Protein AF-A0A960Z0D7-F1 (afdb_monomer_lite)

Radius of gyration: 27.32 Å; chains: 1; bounding box: 75×57×65 Å

Foldseek 3Di:
DPPPDDADDDDAQFDWDDPDQADIDTDGVPPCDPVNQVVVLLVCLVVVLVVCCVVVNDDPVLSVVLNDPVCNSVRDDDPPDDDDLPPPVSVVVVVCVSVPPPADPVQWADPDQQWIKGAAPAADPVRDRIDIDGPVRVVVVVVVVDDPPPDDPDADDDLCHPPRSNVVSVQCPNVVSVVLVVQLVVLCVLLVPDDDPPPPPDPPDVVVVVVVSVVQSVCCNPVVDNPQADPPPRHGHDDDDDDDDLVVQQVVCVVVVHDSDDDDDDDDDDDDDDDDPPPDDDDPDDDPRDDDDDPDDDDDDDPPDDPDDDDDD

Sequence (313 aa):
MNSHLHFHVLVTEGVFSARGEDEVEFHPAVDLTADDIAAVQRKVRHRGLRWLHRHGHLDDLARHQLDNADHAGGWSVDGSVTLPASDRQGLERLVRYCARPPLSAERLGRLNDQTLVYSLRKPTIDGRTELYLTPLELLDRLSALVTPPRVHKHRYCGVLAPNARLRQAVTATAGPAAATLQLLSEAQQEMGLGEATPDPTSAANPLRRAAARCWALLLARIYECLPLRCPRCSQPMRLIAFIIEPPVIERILTHIGQPTTPPPVLPARSPPQGEMGFGGGGGPGADPFDQDPAPDAWPGMDQTAGASRPDWE

Secondary structure (DSSP, 8-state):
------------SEEEEESSSS-EEEEE-TT--HHHHHHHHHHHHHHHHHHHHHTTSS-HHHHHHHS-SGGGGG----------TT-HHHHHHHHHHHT--SS-GGGEEESSSS-EEEE-SS--TT---EEEE-HHHHHHHHHTTSPPTT--SS---GGGSTT-TTHHHHHHHSHHHHHHHHHHHHHHHHTT-------TT--S-HHHHHHHHHHHHHHHHHH---TTB-TTT-PBPPP------HHHHHHHHHHTT--SSPPP-PPPPPPPPPP----PPP-S---TT--PPPS---PPPP------PPP--

pLDDT: mean 73.79, std 19.57, range [25.69, 95.69]

Structure (mmCIF, N/CA/C/O backbone):
data_AF-A0A960Z0D7-F1
#
_entry.id   AF-A0A960Z0D7-F1
#
loop_
_atom_site.group_PDB
_atom_site.id
_atom_site.type_symbol
_atom_site.label_atom_id
_atom_site.label_alt_id
_atom_site.label_comp_id
_atom_site.label_asym_id
_atom_site.label_entity_id
_atom_site.label_seq_id
_atom_site.pdbx_PDB_ins_code
_atom_site.Cartn_x
_atom_site.Cartn_y
_atom_site.Cartn_z
_atom_site.occupancy
_atom_site.B_iso_or_equiv
_atom_site.auth_seq_id
_atom_site.auth_comp_id
_atom_site.auth_asym_id
_atom_site.auth_atom_id
_atom_site.pdbx_PDB_model_num
ATOM 1 N N . MET A 1 1 ? 9.698 -1.779 -22.574 1.00 58.69 1 MET A N 1
ATOM 2 C CA . MET A 1 1 ? 9.509 -1.297 -21.196 1.00 58.69 1 MET A CA 1
ATOM 3 C C . MET A 1 1 ? 10.310 -2.211 -20.296 1.00 58.69 1 MET A C 1
ATOM 5 O O . MET A 1 1 ? 10.113 -3.414 -20.402 1.00 58.69 1 MET A O 1
ATOM 9 N N . ASN A 1 2 ? 11.233 -1.680 -19.493 1.00 50.56 2 ASN A N 1
ATOM 10 C CA . ASN A 1 2 ? 11.964 -2.491 -18.517 1.00 50.56 2 ASN A CA 1
ATOM 11 C C . ASN A 1 2 ? 10.985 -2.965 -17.438 1.00 50.56 2 ASN A C 1
ATOM 13 O O . ASN A 1 2 ? 10.564 -2.182 -16.591 1.00 50.56 2 ASN A O 1
ATOM 17 N N . SER A 1 3 ? 10.593 -4.235 -17.496 1.00 54.41 3 SER A N 1
ATOM 18 C CA . SER A 1 3 ? 9.736 -4.885 -16.508 1.00 54.41 3 SER A CA 1
ATOM 19 C C . SER A 1 3 ? 10.579 -5.383 -15.334 1.00 54.41 3 SER A C 1
ATOM 21 O O . SER A 1 3 ? 10.675 -6.583 -15.090 1.00 54.41 3 SER A O 1
ATOM 23 N N . HIS A 1 4 ? 11.232 -4.467 -14.618 1.00 60.44 4 HIS A N 1
ATOM 24 C CA . HIS A 1 4 ? 11.858 -4.809 -13.343 1.00 60.44 4 HIS A CA 1
ATOM 25 C C . HIS A 1 4 ? 10.786 -4.760 -12.260 1.00 60.44 4 HIS A C 1
ATOM 27 O O . HIS A 1 4 ? 10.439 -3.687 -11.759 1.00 60.44 4 HIS A O 1
ATOM 33 N N . LEU A 1 5 ? 10.231 -5.927 -11.932 1.00 61.56 5 LEU A N 1
ATOM 34 C CA . LEU A 1 5 ? 9.325 -6.058 -10.801 1.00 61.56 5 LEU A CA 1
ATOM 35 C C . LEU A 1 5 ? 10.119 -5.799 -9.517 1.00 61.56 5 LEU A C 1
ATOM 37 O O . LEU A 1 5 ? 11.018 -6.561 -9.172 1.00 61.56 5 LEU A O 1
ATOM 41 N N . HIS A 1 6 ? 9.789 -4.719 -8.824 1.00 69.69 6 HIS A N 1
ATOM 42 C CA . HIS A 1 6 ? 10.354 -4.381 -7.528 1.00 69.69 6 HIS A CA 1
ATOM 43 C C . HIS A 1 6 ? 9.217 -4.214 -6.526 1.00 69.69 6 HIS A C 1
ATOM 45 O O . HIS A 1 6 ? 8.111 -3.795 -6.872 1.00 69.69 6 HIS A O 1
ATOM 51 N N . PHE A 1 7 ? 9.491 -4.577 -5.279 1.00 73.56 7 PHE A N 1
ATOM 52 C CA . PHE A 1 7 ? 8.554 -4.413 -4.181 1.00 73.56 7 PHE A CA 1
ATOM 53 C C . PHE A 1 7 ? 9.070 -3.302 -3.287 1.00 73.56 7 PHE A C 1
ATOM 55 O O . PHE A 1 7 ? 10.156 -3.410 -2.721 1.00 73.56 7 PHE A O 1
ATOM 62 N N . HIS A 1 8 ? 8.281 -2.246 -3.143 1.00 81.12 8 HIS A N 1
ATOM 63 C CA . HIS A 1 8 ? 8.535 -1.259 -2.110 1.00 81.12 8 HIS A CA 1
ATOM 64 C C . HIS A 1 8 ? 7.990 -1.770 -0.781 1.00 81.12 8 HIS A C 1
ATOM 66 O O . HIS A 1 8 ? 6.841 -2.209 -0.694 1.00 81.12 8 HIS A O 1
ATOM 72 N N . VAL A 1 9 ? 8.819 -1.706 0.256 1.00 82.69 9 VAL A N 1
ATOM 73 C CA . VAL A 1 9 ? 8.438 -2.080 1.615 1.00 82.69 9 VAL A CA 1
ATOM 74 C C . VAL A 1 9 ? 8.671 -0.874 2.509 1.00 82.69 9 VAL A C 1
ATOM 76 O O . VAL A 1 9 ? 9.782 -0.364 2.582 1.00 82.69 9 VAL A O 1
ATOM 79 N N . LEU A 1 10 ? 7.614 -0.433 3.186 1.00 85.50 10 LEU A N 1
ATOM 80 C CA . LEU A 1 10 ? 7.710 0.544 4.264 1.00 85.50 10 LEU A CA 1
ATOM 81 C C . LEU A 1 10 ? 7.772 -0.216 5.580 1.00 85.50 10 LEU A C 1
ATOM 83 O O . LEU A 1 10 ? 6.887 -1.023 5.877 1.00 85.50 10 LEU A O 1
ATOM 87 N N . VAL A 1 11 ? 8.831 0.026 6.340 1.00 85.56 11 VAL A N 1
ATOM 88 C CA . VAL A 1 11 ? 9.093 -0.643 7.613 1.00 85.56 11 VAL A CA 1
ATOM 89 C C . VAL A 1 11 ? 9.084 0.411 8.710 1.00 85.56 11 VAL A C 1
ATOM 91 O O . VAL A 1 11 ? 9.509 1.543 8.497 1.00 85.56 11 VAL A O 1
ATOM 94 N N . THR A 1 12 ? 8.555 0.056 9.876 1.00 86.50 12 THR A N 1
ATOM 95 C CA . THR A 1 12 ? 8.674 0.888 11.074 1.00 86.50 12 THR A CA 1
ATOM 96 C C . THR A 1 12 ? 10.129 0.929 11.533 1.00 86.50 12 THR A C 1
ATOM 98 O O . THR A 1 12 ? 10.836 -0.069 11.415 1.00 86.50 12 THR A O 1
ATOM 101 N N . GLU A 1 13 ? 10.569 2.048 12.105 1.00 84.38 13 GLU A N 1
ATOM 102 C CA . GLU A 1 13 ? 11.924 2.229 12.656 1.00 84.38 13 GLU A CA 1
ATOM 103 C C . GLU A 1 13 ? 12.096 1.492 14.002 1.00 84.38 13 GLU A C 1
ATOM 105 O O . GLU A 1 13 ? 12.486 2.054 15.020 1.00 84.38 13 GLU A O 1
ATOM 110 N N . GLY A 1 14 ? 11.685 0.228 14.056 1.00 87.94 14 GLY A N 1
ATOM 111 C CA . GLY A 1 14 ? 11.587 -0.547 15.284 1.00 87.94 14 GLY A CA 1
ATOM 112 C C . GLY A 1 14 ? 10.540 -1.647 15.208 1.00 87.94 14 GLY A C 1
ATOM 113 O O . GLY A 1 14 ? 9.891 -1.868 14.178 1.00 87.94 14 GLY A O 1
ATOM 114 N N . VAL A 1 15 ? 10.368 -2.341 16.327 1.00 90.31 15 VAL A N 1
ATOM 115 C CA . VAL A 1 15 ? 9.448 -3.473 16.474 1.00 90.31 15 VAL A CA 1
ATOM 116 C C . VAL A 1 15 ? 8.531 -3.278 17.671 1.00 90.31 15 VAL A C 1
ATOM 118 O O . VAL A 1 15 ? 8.868 -2.584 18.621 1.00 90.31 15 VAL A O 1
ATOM 121 N N . PHE A 1 16 ? 7.365 -3.915 17.640 1.00 90.69 16 PHE A N 1
ATOM 122 C CA . PHE A 1 16 ? 6.424 -3.894 18.756 1.00 90.69 16 PHE A CA 1
ATOM 123 C C . PHE A 1 16 ? 6.449 -5.231 19.496 1.00 90.69 16 PHE A C 1
ATOM 125 O O . PHE A 1 16 ? 6.437 -6.289 18.859 1.00 90.69 16 PHE A O 1
ATOM 132 N N . SER A 1 17 ? 6.415 -5.188 20.826 1.00 91.06 17 SER A N 1
ATOM 133 C CA . SER A 1 17 ? 6.183 -6.350 21.687 1.00 91.06 17 SER A CA 1
ATOM 134 C C . SER A 1 17 ? 4.913 -6.169 22.516 1.00 91.06 17 SER A C 1
ATOM 136 O O . SER A 1 17 ? 4.432 -5.057 22.721 1.00 91.06 17 SER A O 1
ATOM 138 N N . ALA A 1 18 ? 4.359 -7.281 22.996 1.00 90.19 18 ALA A N 1
ATOM 139 C CA . ALA A 1 18 ? 3.271 -7.250 23.967 1.00 90.19 18 ALA A CA 1
ATOM 140 C C . ALA A 1 18 ? 3.843 -7.003 25.369 1.00 90.19 18 ALA A C 1
ATOM 142 O O . ALA A 1 18 ? 4.775 -7.702 25.767 1.00 90.19 18 ALA A O 1
ATOM 143 N N . ARG A 1 19 ? 3.262 -6.055 26.108 1.00 85.12 19 ARG A N 1
ATOM 144 C CA . ARG A 1 19 ? 3.502 -5.847 27.545 1.00 85.12 19 ARG A CA 1
ATOM 145 C C . ARG A 1 19 ? 2.367 -6.436 28.402 1.00 85.12 19 ARG A C 1
ATOM 147 O O . ARG A 1 19 ? 2.612 -6.854 29.528 1.00 85.12 19 ARG A O 1
ATOM 154 N N . GLY A 1 20 ? 1.170 -6.576 27.820 1.00 79.69 20 GLY A N 1
ATOM 155 C CA . GLY A 1 20 ? -0.026 -7.212 28.393 1.00 79.69 20 GLY A CA 1
ATOM 156 C C . GLY A 1 20 ? -0.979 -7.727 27.300 1.00 79.69 20 GLY A C 1
ATOM 157 O O . GLY A 1 20 ? -0.565 -7.850 26.146 1.00 79.69 20 GLY A O 1
ATOM 158 N N . GLU A 1 21 ? -2.242 -8.032 27.638 1.00 72.06 21 GLU A N 1
ATOM 159 C CA . GLU A 1 21 ? -3.242 -8.483 26.644 1.00 72.06 21 GLU A CA 1
ATOM 160 C C . GLU A 1 21 ? -3.533 -7.409 25.580 1.00 72.06 21 GLU A C 1
ATOM 162 O O . GLU A 1 21 ? -3.551 -7.743 24.396 1.00 72.06 21 GLU A O 1
ATOM 167 N N . ASP A 1 22 ? -3.603 -6.133 25.981 1.00 73.12 22 ASP A N 1
ATOM 168 C CA . ASP A 1 22 ? -3.884 -4.988 25.093 1.00 73.12 22 ASP A CA 1
ATOM 169 C C . ASP A 1 22 ? -2.834 -3.863 25.170 1.00 73.12 22 ASP A C 1
ATOM 171 O O . ASP A 1 22 ? -3.013 -2.782 24.609 1.00 73.12 22 ASP A O 1
ATOM 175 N N . GLU A 1 23 ? -1.712 -4.107 25.847 1.00 81.94 23 GLU A N 1
ATOM 176 C CA . GLU A 1 23 ? -0.634 -3.128 25.991 1.00 81.94 23 GLU A CA 1
ATOM 177 C C . GLU A 1 23 ? 0.537 -3.485 25.071 1.00 81.94 23 GLU A C 1
ATOM 179 O O . GLU A 1 23 ? 1.023 -4.624 25.060 1.00 81.94 23 GLU A O 1
ATOM 184 N N . VAL A 1 24 ? 0.998 -2.501 24.298 1.00 88.75 24 VAL A N 1
ATOM 185 C CA . VAL A 1 24 ? 2.100 -2.652 23.345 1.00 88.75 24 VAL A CA 1
ATOM 186 C C . VAL A 1 24 ? 3.251 -1.735 23.710 1.00 88.75 24 VAL A C 1
ATOM 188 O O . VAL A 1 24 ? 3.057 -0.574 24.057 1.00 88.75 24 VAL A O 1
ATOM 191 N N . GLU A 1 25 ? 4.460 -2.261 23.586 1.00 90.62 25 GLU A N 1
ATOM 192 C CA . GLU A 1 25 ? 5.696 -1.514 23.764 1.00 90.62 25 GLU A CA 1
ATOM 193 C C . GLU A 1 25 ? 6.421 -1.432 22.423 1.00 90.62 25 GLU A C 1
ATOM 195 O O . GLU A 1 25 ? 6.537 -2.432 21.709 1.00 90.62 25 GLU A O 1
ATOM 200 N N . PHE A 1 26 ? 6.867 -0.230 22.059 1.00 89.94 26 PHE A N 1
ATOM 201 C CA . PHE A 1 26 ? 7.655 -0.004 20.854 1.00 89.94 26 PHE A CA 1
ATOM 202 C C . PHE A 1 26 ? 9.142 0.023 21.202 1.00 89.94 26 PHE A C 1
ATOM 204 O O . PHE A 1 26 ? 9.578 0.824 22.025 1.00 89.94 26 PHE A O 1
ATOM 211 N N . HIS A 1 27 ? 9.909 -0.832 20.535 1.00 89.81 27 HIS A N 1
ATOM 212 C CA . HIS A 1 27 ? 11.358 -0.932 20.650 1.00 89.81 27 HIS A CA 1
ATOM 213 C C . HIS A 1 27 ? 11.979 -0.276 19.416 1.00 89.81 27 HIS A C 1
ATOM 215 O O . HIS A 1 27 ? 11.933 -0.886 18.338 1.00 89.81 27 HIS A O 1
ATOM 221 N N . PRO A 1 28 ? 12.508 0.956 19.528 1.00 87.06 28 PRO A N 1
ATOM 222 C CA . PRO A 1 28 ? 13.108 1.641 18.394 1.00 87.06 28 PRO A CA 1
ATOM 223 C C . PRO A 1 28 ? 14.360 0.898 17.921 1.00 87.06 28 PRO A C 1
ATOM 225 O O . PRO A 1 28 ? 15.147 0.398 18.725 1.00 87.06 28 PRO A O 1
ATOM 228 N N . ALA A 1 29 ? 14.549 0.837 16.606 1.00 83.75 29 ALA A N 1
ATOM 229 C CA . ALA A 1 29 ? 15.769 0.324 15.999 1.00 83.75 29 ALA A CA 1
ATOM 230 C C . ALA A 1 29 ? 16.832 1.431 15.992 1.00 83.75 29 ALA A C 1
ATOM 232 O O . ALA A 1 29 ? 17.111 2.038 14.962 1.00 83.75 29 ALA A O 1
ATOM 233 N N . VAL A 1 30 ? 17.380 1.721 17.171 1.00 78.94 30 VAL A N 1
ATOM 234 C CA . VAL A 1 30 ? 18.488 2.667 17.337 1.00 78.94 30 VAL A CA 1
ATOM 235 C C . VAL A 1 30 ? 19.801 2.065 16.834 1.00 78.94 30 VAL A C 1
ATOM 237 O O . VAL A 1 30 ? 20.016 0.858 16.933 1.00 78.94 30 VAL A O 1
ATOM 240 N N . ASP A 1 31 ? 20.663 2.927 16.291 1.00 77.88 31 ASP A N 1
ATOM 241 C CA . ASP A 1 31 ? 22.051 2.623 15.916 1.00 77.88 31 ASP A CA 1
ATOM 242 C C . ASP A 1 31 ? 22.239 1.534 14.843 1.00 77.88 31 ASP A C 1
ATOM 244 O O . ASP A 1 31 ? 23.272 0.865 14.809 1.00 77.88 31 ASP A O 1
ATOM 248 N N . LEU A 1 32 ? 21.273 1.365 13.929 1.00 81.12 32 LEU A N 1
ATOM 249 C CA . LEU A 1 32 ? 21.468 0.491 12.767 1.00 81.12 32 LEU A CA 1
ATOM 250 C C . LEU A 1 32 ? 22.635 0.992 11.911 1.00 81.12 32 LEU A C 1
ATOM 252 O O . LEU A 1 32 ? 22.603 2.089 11.350 1.00 81.12 32 LEU A O 1
ATOM 256 N N . THR A 1 33 ? 23.653 0.153 11.774 1.00 84.81 33 THR A N 1
ATOM 257 C CA . THR A 1 33 ? 24.835 0.451 10.970 1.00 84.81 33 THR A CA 1
ATOM 258 C C . THR A 1 33 ? 24.643 0.025 9.513 1.00 84.81 33 THR A C 1
ATOM 260 O O . THR A 1 33 ? 23.778 -0.790 9.173 1.00 84.81 33 THR A O 1
ATOM 263 N N . ALA A 1 34 ? 25.501 0.528 8.622 1.00 82.62 34 ALA A N 1
ATOM 264 C CA . ALA A 1 34 ? 25.558 0.046 7.240 1.00 82.62 34 ALA A CA 1
ATOM 265 C C . ALA A 1 34 ? 25.832 -1.473 7.166 1.00 82.62 34 ALA A C 1
ATOM 267 O O . ALA A 1 34 ? 25.306 -2.156 6.284 1.00 82.62 34 ALA A O 1
ATOM 268 N N . ASP A 1 35 ? 26.589 -2.017 8.125 1.00 86.38 35 ASP A N 1
ATOM 269 C CA . ASP A 1 35 ? 26.878 -3.450 8.217 1.00 86.38 35 ASP A CA 1
ATOM 270 C C . ASP A 1 35 ? 25.638 -4.273 8.587 1.00 86.38 35 ASP A C 1
ATOM 272 O O . ASP A 1 35 ? 25.451 -5.374 8.053 1.00 86.38 35 ASP A O 1
ATOM 276 N N . ASP A 1 36 ? 24.753 -3.735 9.431 1.00 87.19 36 ASP A N 1
ATOM 277 C CA . ASP A 1 36 ? 23.474 -4.369 9.769 1.00 87.19 36 ASP A CA 1
ATOM 278 C C . ASP A 1 36 ? 22.563 -4.452 8.541 1.00 87.19 36 ASP A C 1
ATOM 280 O O . ASP A 1 36 ? 21.999 -5.512 8.239 1.00 87.19 36 ASP A O 1
ATOM 284 N N . ILE A 1 37 ? 22.476 -3.362 7.771 1.00 83.44 37 ILE A N 1
ATOM 285 C CA . ILE A 1 37 ? 21.713 -3.319 6.515 1.00 83.44 37 ILE A CA 1
ATOM 286 C C . ILE A 1 37 ? 22.292 -4.328 5.514 1.00 83.44 37 ILE A C 1
ATOM 288 O O . ILE A 1 37 ? 21.553 -5.141 4.945 1.00 83.44 37 ILE A O 1
ATOM 292 N N . ALA A 1 38 ? 23.619 -4.362 5.356 1.00 84.25 38 ALA A N 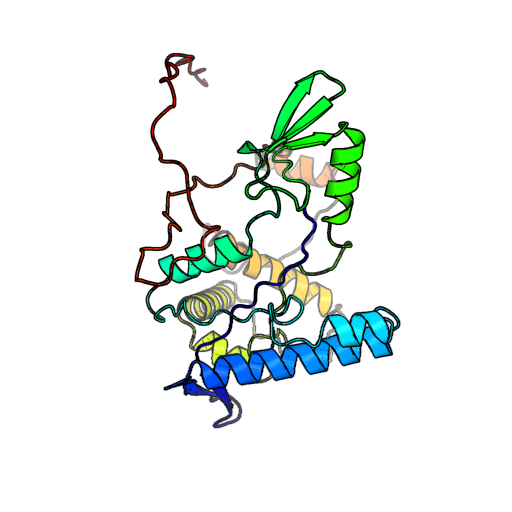1
ATOM 293 C CA . ALA A 1 38 ? 24.296 -5.324 4.492 1.00 84.25 38 ALA A CA 1
ATOM 294 C C . ALA A 1 38 ? 24.060 -6.778 4.944 1.00 84.25 38 ALA A C 1
ATOM 296 O O . ALA A 1 38 ? 23.878 -7.678 4.115 1.00 84.25 38 ALA A O 1
ATOM 297 N N . ALA A 1 39 ? 24.011 -7.039 6.253 1.00 88.12 39 ALA A N 1
ATOM 298 C CA . ALA A 1 39 ? 23.703 -8.357 6.797 1.00 88.12 39 ALA A CA 1
ATOM 299 C C . ALA A 1 39 ? 22.263 -8.791 6.485 1.00 88.12 39 ALA A C 1
ATOM 301 O O . ALA A 1 39 ? 22.044 -9.942 6.079 1.00 88.12 39 ALA A O 1
ATOM 302 N N . VAL A 1 40 ? 21.290 -7.883 6.610 1.00 86.06 40 VAL A N 1
ATOM 303 C CA . VAL A 1 40 ? 19.897 -8.132 6.210 1.00 86.06 40 VAL A CA 1
ATOM 304 C C . VAL A 1 40 ? 19.819 -8.422 4.716 1.00 86.06 40 VAL A C 1
ATOM 306 O O . VAL A 1 40 ? 19.239 -9.441 4.331 1.00 86.06 40 VAL A O 1
ATOM 309 N N . GLN A 1 41 ? 20.460 -7.605 3.880 1.00 85.75 41 GLN A N 1
ATOM 310 C CA . GLN A 1 41 ? 20.488 -7.789 2.431 1.00 85.75 41 GLN A CA 1
ATOM 311 C C . GLN A 1 41 ? 21.046 -9.164 2.040 1.00 85.75 41 GLN A C 1
ATOM 313 O O . GLN A 1 41 ? 20.396 -9.901 1.295 1.00 85.75 41 GLN A O 1
ATOM 318 N N . ARG A 1 42 ? 22.188 -9.578 2.614 1.00 87.44 42 ARG A N 1
ATOM 319 C CA . ARG A 1 42 ? 22.757 -10.924 2.401 1.00 87.44 42 ARG A CA 1
ATOM 320 C C . ARG A 1 42 ? 21.780 -12.028 2.800 1.00 87.44 42 ARG A C 1
ATOM 322 O O . ARG A 1 42 ? 21.593 -12.998 2.064 1.00 87.44 42 ARG A O 1
ATOM 329 N N . LYS A 1 43 ? 21.133 -11.896 3.962 1.00 89.44 43 LYS A N 1
ATOM 330 C CA . LYS A 1 43 ? 20.194 -12.901 4.481 1.00 89.44 43 LYS A CA 1
ATOM 331 C C . LYS A 1 43 ? 18.944 -13.019 3.611 1.00 89.44 43 LYS A C 1
ATOM 333 O O . LYS A 1 43 ? 18.486 -14.137 3.365 1.00 89.44 43 LYS A O 1
ATOM 338 N N . VAL A 1 44 ? 18.394 -11.892 3.162 1.00 86.56 44 VAL A N 1
ATOM 339 C CA . VAL A 1 44 ? 17.226 -11.845 2.275 1.00 86.56 44 VAL A CA 1
ATOM 340 C C . VAL A 1 44 ? 17.581 -12.438 0.914 1.00 86.56 44 VAL A C 1
ATOM 342 O O . VAL A 1 44 ? 16.875 -13.348 0.480 1.00 86.56 44 VAL A O 1
ATOM 345 N N . ARG A 1 45 ? 18.709 -12.037 0.309 1.00 87.31 45 ARG A N 1
ATOM 346 C CA . ARG A 1 45 ? 19.212 -12.601 -0.955 1.00 87.31 45 ARG A CA 1
ATOM 347 C C . ARG A 1 45 ? 19.336 -14.120 -0.882 1.00 87.31 45 ARG A C 1
ATOM 349 O O . ARG A 1 45 ? 18.704 -14.828 -1.662 1.00 87.31 45 ARG A O 1
ATOM 356 N N . HIS A 1 46 ? 20.066 -14.639 0.106 1.00 87.50 46 HIS A N 1
ATOM 357 C CA . HIS A 1 46 ? 20.284 -16.085 0.255 1.00 87.50 46 HIS A CA 1
ATOM 358 C C . HIS A 1 46 ? 18.977 -16.867 0.411 1.00 87.50 46 HIS A C 1
ATOM 360 O O . HIS A 1 46 ? 18.781 -17.928 -0.187 1.00 87.50 46 HIS A O 1
ATOM 366 N N . ARG A 1 47 ? 18.050 -16.350 1.228 1.00 90.38 47 ARG A N 1
ATOM 367 C CA . ARG A 1 47 ? 16.741 -16.985 1.444 1.00 90.38 47 ARG A CA 1
ATOM 368 C C . ARG A 1 47 ? 15.870 -16.927 0.192 1.00 90.38 47 ARG A C 1
ATOM 370 O O . ARG A 1 47 ? 15.236 -17.933 -0.124 1.00 90.38 47 ARG A O 1
ATOM 377 N N . GLY A 1 48 ? 15.863 -15.792 -0.503 1.00 89.12 48 GLY A N 1
ATOM 378 C CA . GLY A 1 48 ? 15.127 -15.574 -1.744 1.00 89.12 48 GLY A CA 1
ATOM 379 C C . GLY A 1 48 ? 15.603 -16.496 -2.861 1.00 89.12 48 GLY A C 1
ATOM 380 O O . GLY A 1 48 ? 14.805 -17.261 -3.397 1.00 89.12 48 GLY A O 1
ATOM 381 N N . LEU A 1 49 ? 16.911 -16.522 -3.134 1.00 88.69 49 LEU A N 1
ATOM 382 C CA . LEU A 1 49 ? 17.509 -17.404 -4.143 1.00 88.69 49 LEU A CA 1
ATOM 383 C C . LEU A 1 49 ? 17.245 -18.883 -3.839 1.00 88.69 49 LEU A C 1
ATOM 385 O O . LEU A 1 49 ? 16.858 -19.645 -4.723 1.00 88.69 49 LEU A O 1
ATOM 389 N N . ARG A 1 50 ? 17.361 -19.296 -2.569 1.00 90.25 50 ARG A N 1
ATOM 390 C CA . ARG A 1 50 ? 17.025 -20.667 -2.149 1.00 90.25 50 ARG A CA 1
ATOM 391 C C . ARG A 1 50 ? 15.541 -20.992 -2.329 1.00 90.25 50 ARG A C 1
ATOM 393 O O . ARG A 1 50 ? 15.197 -22.149 -2.557 1.00 90.25 50 ARG A O 1
ATOM 400 N N . TRP A 1 51 ? 14.645 -20.031 -2.120 1.00 93.06 51 TRP A N 1
ATOM 401 C CA . TRP A 1 51 ? 13.210 -20.229 -2.330 1.00 93.06 51 TRP A CA 1
ATOM 402 C C . TRP A 1 51 ? 12.885 -20.374 -3.820 1.00 93.06 51 TRP A C 1
ATOM 404 O O . TRP A 1 51 ? 12.234 -21.345 -4.191 1.00 93.06 51 TRP A O 1
ATOM 414 N N . LEU A 1 52 ? 13.422 -19.486 -4.662 1.00 90.62 52 LEU A N 1
ATOM 415 C CA . LEU A 1 52 ? 13.249 -19.527 -6.117 1.00 90.62 52 LEU A CA 1
ATOM 416 C C . LEU A 1 52 ? 13.769 -20.838 -6.718 1.00 90.62 52 LEU A C 1
ATOM 418 O O . LEU A 1 52 ? 13.063 -21.485 -7.487 1.00 90.62 52 LEU A O 1
ATOM 422 N N . HIS A 1 53 ? 14.963 -21.266 -6.306 1.00 92.00 53 HIS A N 1
ATOM 423 C CA . HIS A 1 53 ? 15.558 -22.536 -6.726 1.00 92.00 53 HIS A CA 1
ATOM 424 C C . HIS A 1 53 ? 14.701 -23.743 -6.323 1.00 92.00 53 HIS A C 1
ATOM 426 O O . HIS A 1 53 ? 14.342 -24.561 -7.165 1.00 92.00 53 HIS A O 1
ATOM 432 N N . ARG A 1 54 ? 14.257 -23.812 -5.058 1.00 93.94 54 ARG A N 1
ATOM 433 C CA . ARG A 1 54 ? 13.383 -24.899 -4.571 1.00 93.94 54 ARG A CA 1
ATOM 434 C C . ARG A 1 54 ? 12.026 -24.977 -5.269 1.00 93.94 54 ARG A C 1
ATOM 436 O O . ARG A 1 54 ? 11.342 -25.987 -5.126 1.00 93.94 54 ARG A O 1
ATOM 443 N N . HIS A 1 55 ? 11.597 -23.920 -5.947 1.00 93.88 55 HIS A N 1
ATOM 444 C CA . HIS A 1 55 ? 10.334 -23.884 -6.684 1.00 93.88 55 HIS A CA 1
ATOM 445 C C . HIS A 1 55 ? 10.531 -23.906 -8.204 1.00 93.88 55 HIS A C 1
ATOM 447 O O . HIS A 1 55 ? 9.572 -23.713 -8.942 1.00 93.88 55 HIS A O 1
ATOM 453 N N . GLY A 1 56 ? 11.753 -24.184 -8.675 1.00 91.12 56 GLY A N 1
ATOM 454 C CA . GLY A 1 56 ? 12.050 -24.351 -10.098 1.00 91.12 56 GLY A CA 1
ATOM 455 C C . GLY A 1 56 ? 12.058 -23.046 -10.896 1.00 91.12 56 GLY A C 1
ATOM 456 O O . GLY A 1 56 ? 11.977 -23.082 -12.117 1.00 91.12 56 GLY A O 1
ATOM 457 N N . HIS A 1 57 ? 12.146 -21.892 -10.229 1.00 89.06 57 HIS A N 1
ATOM 458 C CA . HIS A 1 57 ? 12.247 -20.587 -10.891 1.00 89.06 57 HIS A CA 1
ATOM 459 C C . HIS A 1 57 ? 13.689 -20.212 -11.261 1.00 89.06 57 HIS A C 1
ATOM 461 O O . HIS A 1 57 ? 13.889 -19.280 -12.033 1.00 89.06 57 HIS A O 1
ATOM 467 N N . LEU A 1 58 ? 14.681 -20.905 -10.693 1.00 88.44 58 LEU A N 1
ATOM 468 C CA . LEU A 1 58 ? 16.106 -20.732 -10.979 1.00 88.44 58 LEU A CA 1
ATOM 469 C C . LEU A 1 58 ? 16.784 -22.098 -11.061 1.00 88.44 58 LEU A C 1
ATOM 471 O O . LEU A 1 58 ? 16.509 -22.965 -10.228 1.00 88.44 58 LEU A O 1
ATOM 475 N N . ASP A 1 59 ? 17.700 -22.251 -12.013 1.00 89.94 59 ASP A N 1
ATOM 476 C CA . ASP A 1 59 ? 18.634 -23.373 -12.058 1.00 89.94 59 ASP A CA 1
ATOM 477 C C . ASP A 1 59 ? 19.875 -23.108 -11.178 1.00 89.94 59 ASP A C 1
ATOM 479 O O . ASP A 1 59 ? 20.030 -22.042 -10.567 1.00 89.94 59 ASP A O 1
ATOM 483 N N . ASP A 1 60 ? 20.749 -24.111 -11.059 1.00 88.81 60 ASP A N 1
ATOM 484 C CA . ASP A 1 60 ? 21.957 -24.020 -10.232 1.00 88.81 60 ASP A CA 1
ATOM 485 C C . ASP A 1 60 ? 22.934 -22.948 -10.741 1.00 88.81 60 ASP A C 1
ATOM 487 O O . ASP A 1 60 ? 23.557 -22.246 -9.938 1.00 88.81 60 ASP A O 1
ATOM 491 N N . LEU A 1 61 ? 23.031 -22.780 -12.065 1.00 87.75 61 LEU A N 1
ATOM 492 C CA . LEU A 1 61 ? 23.915 -21.803 -12.695 1.00 87.75 61 LEU A CA 1
ATOM 493 C C . LEU A 1 61 ? 23.455 -20.369 -12.401 1.00 87.75 61 LEU A C 1
ATOM 495 O O . LEU A 1 61 ? 24.246 -19.555 -11.924 1.00 87.75 61 LEU A O 1
ATOM 499 N N . ALA A 1 62 ? 22.175 -20.071 -12.622 1.00 84.06 62 ALA A N 1
ATOM 500 C CA . ALA A 1 62 ? 21.577 -18.771 -12.354 1.00 84.06 62 ALA A CA 1
ATOM 501 C C . ALA A 1 62 ? 21.637 -18.438 -10.862 1.00 84.06 62 ALA A C 1
ATOM 503 O O . ALA A 1 62 ? 21.948 -17.308 -10.489 1.00 84.06 62 ALA A O 1
ATOM 504 N N . ARG A 1 63 ? 21.412 -19.422 -9.981 1.00 85.25 63 ARG A N 1
ATOM 505 C CA . ARG A 1 63 ? 21.575 -19.226 -8.537 1.00 85.25 63 ARG A CA 1
ATOM 506 C C . ARG A 1 63 ? 23.007 -18.833 -8.173 1.00 85.25 63 ARG A C 1
ATOM 508 O O . ARG A 1 63 ? 23.177 -17.908 -7.384 1.00 85.25 63 ARG A O 1
ATOM 515 N N . HIS A 1 64 ? 24.009 -19.516 -8.724 1.00 84.00 64 HIS A N 1
ATOM 516 C CA . HIS A 1 64 ? 25.415 -19.198 -8.471 1.00 84.00 64 HIS A CA 1
ATOM 517 C C . HIS A 1 64 ? 25.788 -17.804 -9.001 1.00 84.00 64 HIS A C 1
ATOM 519 O O . HIS A 1 64 ? 26.463 -17.044 -8.317 1.00 84.00 64 HIS A O 1
ATOM 525 N N . GLN A 1 65 ? 25.320 -17.436 -10.196 1.00 82.69 65 GLN A N 1
ATOM 526 C CA . GLN A 1 65 ? 25.572 -16.112 -10.780 1.00 82.69 65 GLN A CA 1
ATOM 527 C C . GLN A 1 65 ? 24.912 -14.972 -9.989 1.00 82.69 65 GLN A C 1
ATOM 529 O O . GLN A 1 65 ? 25.492 -13.893 -9.867 1.00 82.69 65 GLN A O 1
ATOM 534 N N . LEU A 1 66 ? 23.713 -15.203 -9.448 1.00 81.88 66 LEU A N 1
ATOM 535 C CA . LEU A 1 66 ? 22.963 -14.203 -8.684 1.00 81.88 66 LEU A CA 1
ATOM 536 C C . LEU A 1 66 ? 23.414 -14.089 -7.221 1.00 81.88 66 LEU A C 1
ATOM 538 O O . LEU A 1 66 ? 23.149 -13.067 -6.589 1.00 81.88 66 LEU A O 1
ATOM 542 N N . ASP A 1 67 ? 24.097 -15.090 -6.661 1.00 81.06 67 ASP A N 1
ATOM 543 C CA . ASP A 1 67 ? 24.613 -15.041 -5.285 1.00 81.06 67 ASP A CA 1
ATOM 544 C C . ASP A 1 67 ? 25.996 -14.377 -5.187 1.00 81.06 67 ASP A C 1
ATOM 546 O O . ASP A 1 67 ? 26.892 -14.846 -4.489 1.00 81.06 67 ASP A O 1
ATOM 550 N N . ASN A 1 68 ? 26.164 -13.254 -5.885 1.00 75.19 68 ASN A N 1
ATOM 551 C CA . ASN A 1 68 ? 27.378 -12.446 -5.846 1.00 75.19 68 ASN A CA 1
ATOM 552 C C . ASN A 1 68 ? 27.181 -11.173 -5.013 1.00 75.19 68 ASN A C 1
ATOM 554 O O . ASN A 1 68 ? 26.066 -10.670 -4.837 1.00 75.19 68 ASN A O 1
ATOM 558 N N . ALA A 1 69 ? 28.281 -10.673 -4.444 1.00 66.12 69 ALA A N 1
ATOM 559 C CA . ALA A 1 69 ? 28.283 -9.428 -3.678 1.00 66.12 69 ALA A CA 1
ATOM 560 C C . ALA A 1 69 ? 28.077 -8.208 -4.588 1.00 66.12 69 ALA A C 1
ATOM 562 O O . ALA A 1 69 ? 27.326 -7.301 -4.226 1.00 66.12 69 ALA A O 1
ATOM 563 N N . ASP A 1 70 ? 28.651 -8.243 -5.790 1.00 61.75 70 ASP A N 1
ATOM 564 C CA . ASP A 1 70 ? 28.554 -7.172 -6.775 1.00 61.75 70 ASP A CA 1
ATOM 565 C C . ASP A 1 70 ? 27.119 -7.097 -7.314 1.00 61.75 70 ASP A C 1
ATOM 567 O O . ASP A 1 70 ? 26.603 -8.049 -7.900 1.00 61.75 70 ASP A O 1
ATOM 571 N N . HIS A 1 71 ? 26.442 -5.972 -7.065 1.00 59.25 71 HIS A N 1
ATOM 572 C CA . HIS A 1 71 ? 25.020 -5.725 -7.370 1.00 59.25 71 HIS A CA 1
ATOM 573 C C . HIS A 1 71 ? 24.009 -6.593 -6.599 1.00 59.25 71 HIS A C 1
ATOM 575 O O . HIS A 1 71 ? 22.810 -6.555 -6.889 1.00 59.25 71 HIS A O 1
ATOM 581 N N . ALA A 1 72 ? 24.477 -7.380 -5.623 1.00 63.16 72 ALA A N 1
ATOM 582 C CA . ALA A 1 72 ? 23.670 -8.222 -4.741 1.00 63.16 72 ALA A CA 1
ATOM 583 C C . ALA A 1 72 ? 22.587 -9.069 -5.441 1.00 63.16 72 ALA A C 1
ATOM 585 O O . ALA A 1 72 ? 21.544 -9.354 -4.847 1.00 63.16 72 ALA A O 1
ATOM 586 N N . GLY A 1 73 ? 22.805 -9.454 -6.701 1.00 63.50 73 GLY A N 1
ATOM 587 C CA . GLY A 1 73 ? 21.845 -10.230 -7.489 1.00 63.50 73 GLY A CA 1
ATOM 588 C C . GLY A 1 73 ? 20.481 -9.556 -7.676 1.00 63.50 73 GLY A C 1
ATOM 589 O O . GLY A 1 73 ? 19.477 -10.259 -7.769 1.00 63.50 73 GLY A O 1
ATOM 590 N N . GLY A 1 74 ? 20.417 -8.219 -7.653 1.00 71.94 74 GLY A N 1
ATOM 591 C CA . GLY A 1 74 ? 19.161 -7.461 -7.739 1.00 71.94 74 GLY A CA 1
ATOM 592 C C . GLY A 1 74 ? 18.414 -7.297 -6.408 1.00 71.94 74 GLY A C 1
ATOM 593 O O . GLY A 1 74 ? 17.286 -6.808 -6.398 1.00 71.94 74 GLY A O 1
ATOM 594 N N . TRP A 1 75 ? 19.029 -7.681 -5.285 1.00 76.12 75 TRP A N 1
ATOM 595 C CA . TRP A 1 75 ? 18.490 -7.486 -3.939 1.00 76.12 75 TRP A CA 1
ATOM 596 C C . TRP A 1 75 ? 19.172 -6.292 -3.271 1.00 76.12 75 TRP A C 1
ATOM 598 O O . TRP A 1 75 ? 20.232 -6.442 -2.670 1.00 76.12 75 TRP A O 1
ATOM 608 N N . SER A 1 76 ? 18.565 -5.112 -3.362 1.00 73.75 76 SER A N 1
ATOM 609 C CA . SER A 1 76 ? 19.045 -3.889 -2.707 1.00 73.75 76 SER A CA 1
ATOM 610 C C . SER A 1 76 ? 18.159 -3.519 -1.520 1.00 73.75 76 SER A C 1
ATOM 612 O O . SER A 1 76 ? 16.933 -3.512 -1.651 1.00 73.75 76 SER A O 1
ATOM 614 N N . VAL A 1 77 ? 18.765 -3.169 -0.385 1.00 76.31 77 VAL A N 1
ATOM 615 C CA . VAL A 1 77 ? 18.068 -2.534 0.741 1.00 76.31 77 VAL A CA 1
ATOM 616 C C . VAL A 1 77 ? 18.642 -1.133 0.913 1.00 76.31 77 VAL A C 1
ATOM 618 O O . VAL A 1 77 ? 19.815 -0.988 1.236 1.00 76.31 77 VAL A O 1
ATOM 621 N N . ASP A 1 78 ? 17.817 -0.113 0.685 1.00 72.31 78 ASP A N 1
ATOM 622 C CA . ASP A 1 78 ? 18.167 1.281 0.957 1.00 72.31 78 ASP A CA 1
ATOM 623 C C . ASP A 1 78 ? 17.501 1.712 2.268 1.00 72.31 78 ASP A C 1
ATOM 625 O O . ASP A 1 78 ? 16.275 1.690 2.387 1.00 72.31 78 ASP A O 1
ATOM 629 N N . GLY A 1 79 ? 18.327 2.039 3.263 1.00 73.19 79 GLY A N 1
ATOM 630 C CA . GLY A 1 79 ? 17.910 2.541 4.573 1.00 73.19 79 GLY A CA 1
ATOM 631 C C . GLY A 1 79 ? 18.267 4.010 4.801 1.00 73.19 79 GLY A C 1
ATOM 632 O O . GLY A 1 79 ? 18.225 4.459 5.938 1.00 73.19 79 GLY A O 1
ATOM 633 N N . SER A 1 80 ? 18.662 4.750 3.758 1.00 73.25 80 SER A N 1
ATOM 634 C CA . SER A 1 80 ? 19.109 6.147 3.883 1.00 73.25 80 SER A CA 1
ATOM 635 C C . SER A 1 80 ? 17.977 7.136 4.184 1.00 73.25 80 SER A C 1
ATOM 637 O O . SER A 1 80 ? 18.224 8.237 4.676 1.00 73.25 80 SER A O 1
ATOM 639 N N . VAL A 1 81 ? 16.730 6.753 3.898 1.00 78.50 81 VAL A N 1
ATOM 640 C CA . VAL A 1 81 ? 15.551 7.600 4.089 1.00 78.50 81 VAL A CA 1
ATOM 641 C C . VAL A 1 81 ? 14.817 7.196 5.364 1.00 78.50 81 VAL A C 1
ATOM 643 O O . VAL A 1 81 ? 14.016 6.262 5.362 1.00 78.50 81 VAL A O 1
ATOM 646 N N . THR A 1 82 ? 15.037 7.961 6.432 1.00 79.12 82 THR A N 1
ATOM 647 C CA . THR A 1 82 ? 14.276 7.865 7.685 1.00 79.12 82 THR A CA 1
ATOM 648 C C . THR A 1 82 ? 13.397 9.099 7.843 1.00 79.12 82 THR A C 1
ATOM 650 O O . THR A 1 82 ? 13.847 10.228 7.647 1.00 79.12 82 THR A O 1
ATOM 653 N N . LEU A 1 83 ? 12.125 8.888 8.180 1.00 82.81 83 LEU A N 1
ATOM 654 C CA . LEU A 1 83 ? 11.146 9.959 8.347 1.00 82.81 83 LEU A CA 1
ATOM 655 C C . LEU A 1 83 ? 10.715 10.054 9.814 1.00 82.81 83 LEU A C 1
ATOM 657 O O . LEU A 1 83 ? 10.237 9.055 10.357 1.00 82.81 83 LEU A O 1
ATOM 661 N N . PRO A 1 84 ? 10.806 11.238 10.445 1.00 82.81 84 PRO A N 1
ATOM 662 C CA . PRO A 1 84 ? 10.272 11.446 11.784 1.00 82.81 84 PRO A CA 1
ATOM 663 C C . PRO A 1 84 ? 8.767 11.171 11.843 1.00 82.81 84 PRO A C 1
ATOM 665 O O . PRO A 1 84 ? 8.032 11.454 10.895 1.00 82.81 84 PRO A O 1
ATOM 668 N N . ALA A 1 85 ? 8.275 10.715 12.997 1.00 78.19 85 ALA A N 1
ATOM 669 C CA . ALA A 1 85 ? 6.853 10.415 13.196 1.00 78.19 85 ALA A CA 1
ATOM 670 C C . ALA A 1 85 ? 5.916 11.616 12.928 1.00 78.19 85 ALA A C 1
ATOM 672 O O . ALA A 1 85 ? 4.754 11.428 12.559 1.00 78.19 85 ALA A O 1
ATOM 673 N N . SER A 1 86 ? 6.415 12.844 13.096 1.00 81.44 86 SER A N 1
ATOM 674 C CA . SER A 1 86 ? 5.681 14.086 12.836 1.00 81.44 86 SER A CA 1
ATOM 675 C C . SER A 1 86 ? 5.624 14.479 11.354 1.00 81.44 86 SER A C 1
ATOM 677 O O . SER A 1 86 ? 4.733 15.241 10.975 1.00 81.44 86 SER A O 1
ATOM 679 N N . ASP A 1 87 ? 6.510 13.958 10.495 1.00 84.88 87 ASP A N 1
ATOM 680 C CA . ASP A 1 87 ? 6.590 14.353 9.084 1.00 84.88 87 ASP A CA 1
ATOM 681 C C . ASP A 1 87 ? 5.565 13.603 8.217 1.00 84.88 87 ASP A C 1
ATOM 683 O O . ASP A 1 87 ? 5.865 12.705 7.421 1.00 84.88 87 ASP A O 1
ATOM 687 N N . ARG A 1 88 ? 4.298 13.995 8.368 1.00 82.94 88 ARG A N 1
ATOM 688 C CA . ARG A 1 88 ? 3.183 13.451 7.580 1.00 82.94 88 ARG A CA 1
ATOM 689 C C . ARG A 1 88 ? 3.343 13.709 6.084 1.00 82.94 88 ARG A C 1
ATOM 691 O O . ARG A 1 88 ? 2.957 12.855 5.287 1.00 82.94 88 ARG A O 1
ATOM 698 N N . GLN A 1 89 ? 3.924 14.846 5.707 1.00 82.69 89 GLN A N 1
ATOM 699 C CA . GLN A 1 89 ? 4.132 15.207 4.309 1.00 82.69 89 GLN A CA 1
ATOM 700 C C . GLN A 1 89 ? 5.260 14.374 3.687 1.00 82.69 89 GLN A C 1
ATOM 702 O O . GLN A 1 89 ? 5.139 13.910 2.556 1.00 82.69 89 GLN A O 1
ATOM 707 N N . GLY A 1 90 ? 6.351 14.128 4.414 1.00 85.56 90 GLY A N 1
ATOM 708 C CA . GLY A 1 90 ? 7.392 13.162 4.058 1.00 85.56 90 GLY A CA 1
ATOM 709 C C . GLY A 1 90 ? 6.836 11.764 3.856 1.00 85.56 90 GLY A C 1
ATOM 710 O O . GLY A 1 90 ? 7.071 11.164 2.806 1.00 85.56 90 GLY A O 1
ATOM 711 N N . LEU A 1 91 ? 6.026 11.280 4.802 1.00 86.31 91 LEU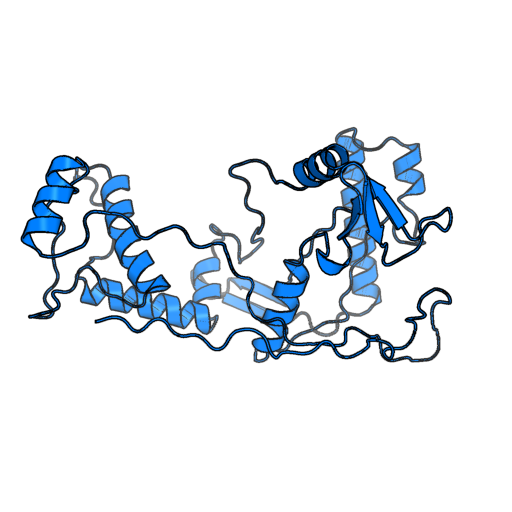 A N 1
ATOM 712 C CA . LEU A 1 91 ? 5.415 9.955 4.698 1.00 86.31 91 LEU A CA 1
ATOM 713 C C . LEU A 1 91 ? 4.512 9.847 3.468 1.00 86.31 91 LEU A C 1
ATOM 715 O O . LEU A 1 91 ? 4.583 8.860 2.741 1.00 86.31 91 LEU A O 1
ATOM 719 N N . GLU A 1 92 ? 3.684 10.859 3.203 1.00 84.50 92 GLU A N 1
ATOM 720 C CA . GLU A 1 92 ? 2.842 10.883 2.008 1.00 84.50 92 GLU A CA 1
ATOM 721 C C . GLU A 1 92 ? 3.679 10.830 0.724 1.00 84.50 92 GLU A C 1
ATOM 723 O O . GLU A 1 92 ? 3.384 10.039 -0.173 1.00 84.50 92 GLU A O 1
ATOM 728 N N . ARG A 1 93 ? 4.746 11.631 0.638 1.00 83.19 93 ARG A N 1
ATOM 729 C CA . ARG A 1 93 ? 5.652 11.656 -0.521 1.00 83.19 93 ARG A CA 1
ATOM 730 C C . ARG A 1 93 ? 6.321 10.295 -0.738 1.00 83.19 93 ARG A C 1
ATOM 732 O O . ARG A 1 93 ? 6.359 9.817 -1.871 1.00 83.19 93 ARG A O 1
ATOM 739 N N . LEU A 1 94 ? 6.765 9.641 0.335 1.00 85.31 94 LEU A N 1
ATOM 740 C CA . LEU A 1 94 ? 7.354 8.303 0.280 1.00 85.31 94 LEU A CA 1
ATOM 741 C C . LEU A 1 94 ? 6.327 7.244 -0.154 1.00 85.31 94 LEU A C 1
ATOM 743 O O . LEU A 1 94 ? 6.607 6.438 -1.037 1.00 85.31 94 LEU A O 1
ATOM 747 N N . VAL A 1 95 ? 5.105 7.280 0.384 1.00 86.00 95 VAL A N 1
ATOM 748 C CA . VAL A 1 95 ? 4.015 6.380 -0.036 1.00 86.00 95 VAL A CA 1
ATOM 749 C C . VAL A 1 95 ? 3.659 6.592 -1.511 1.00 86.00 95 VAL A C 1
ATOM 751 O O . VAL A 1 95 ? 3.475 5.618 -2.240 1.00 86.00 95 VAL A O 1
ATOM 754 N N . ARG A 1 96 ? 3.601 7.844 -1.986 1.00 81.75 96 ARG A N 1
ATOM 755 C CA . ARG A 1 96 ? 3.381 8.166 -3.408 1.00 81.75 96 ARG A CA 1
ATOM 756 C C . ARG A 1 96 ? 4.499 7.620 -4.289 1.00 81.75 96 ARG A C 1
ATOM 758 O O . ARG A 1 96 ? 4.211 7.089 -5.358 1.00 81.75 96 ARG A O 1
ATOM 765 N N . TYR A 1 97 ? 5.749 7.712 -3.837 1.00 81.81 97 TYR A N 1
ATOM 766 C CA . TYR A 1 97 ? 6.884 7.099 -4.518 1.00 81.81 97 TYR A CA 1
ATOM 767 C C . TYR A 1 97 ? 6.713 5.576 -4.623 1.00 81.81 97 TYR A C 1
ATOM 769 O O . TYR A 1 97 ? 6.827 5.031 -5.718 1.00 81.81 97 TYR A O 1
ATOM 777 N N . CYS A 1 98 ? 6.332 4.897 -3.535 1.00 80.94 98 CYS A N 1
ATOM 778 C CA . CYS A 1 98 ? 6.072 3.453 -3.551 1.00 80.94 98 CYS A CA 1
ATOM 779 C C . CYS A 1 98 ? 4.899 3.050 -4.459 1.00 80.94 98 CYS A C 1
ATOM 781 O O . CYS A 1 98 ? 4.881 1.945 -4.998 1.00 80.94 98 CYS A O 1
ATOM 783 N N . ALA A 1 99 ? 3.908 3.930 -4.607 1.00 78.31 99 ALA A N 1
ATOM 784 C CA . ALA A 1 99 ? 2.742 3.732 -5.462 1.00 78.31 99 ALA A CA 1
ATOM 785 C C . ALA A 1 99 ? 2.955 4.230 -6.904 1.00 78.31 99 ALA A C 1
ATOM 787 O O . ALA A 1 99 ? 2.003 4.233 -7.692 1.00 78.31 99 ALA A O 1
ATOM 788 N N . ARG A 1 100 ? 4.171 4.675 -7.257 1.00 78.00 100 ARG A N 1
ATOM 789 C CA . ARG A 1 100 ? 4.460 5.248 -8.572 1.00 78.00 100 ARG A CA 1
ATOM 790 C C . ARG A 1 100 ? 4.144 4.222 -9.666 1.00 78.00 100 ARG A C 1
ATOM 792 O O . ARG A 1 100 ? 4.573 3.070 -9.569 1.00 78.00 100 ARG A O 1
ATOM 799 N N . PRO A 1 101 ? 3.424 4.615 -10.732 1.00 72.94 101 PRO A N 1
ATOM 800 C CA . PRO A 1 101 ? 3.208 3.717 -11.851 1.00 72.94 101 PRO A CA 1
ATOM 801 C C . PRO A 1 101 ? 4.555 3.330 -12.484 1.00 72.94 101 PRO A C 1
ATOM 803 O O . PRO A 1 101 ? 5.462 4.162 -12.571 1.00 72.94 101 PRO A O 1
ATOM 806 N N . PRO A 1 102 ? 4.689 2.096 -12.999 1.00 70.69 102 PRO A N 1
ATOM 807 C CA . PRO A 1 102 ? 5.921 1.629 -13.644 1.00 70.69 102 PRO A CA 1
ATOM 808 C C . PRO A 1 102 ? 6.245 2.372 -14.955 1.00 70.69 102 PRO A C 1
ATOM 810 O O . PRO A 1 102 ? 7.290 2.139 -15.562 1.00 70.69 102 PRO A O 1
ATOM 813 N N . LEU A 1 103 ? 5.348 3.251 -15.413 1.00 76.31 103 LEU A N 1
ATOM 814 C CA . LEU A 1 103 ? 5.435 3.980 -16.671 1.00 76.31 103 LEU A CA 1
ATOM 815 C C . LEU A 1 103 ? 5.134 5.457 -16.461 1.00 76.31 103 LEU A C 1
ATOM 817 O O . LEU A 1 103 ? 4.261 5.809 -15.669 1.00 76.31 103 LEU A O 1
ATOM 821 N N . SER A 1 104 ? 5.834 6.303 -17.215 1.00 82.25 104 SER A N 1
ATOM 822 C CA . SER A 1 104 ? 5.495 7.720 -17.328 1.00 82.25 104 SER A CA 1
ATOM 823 C C . SER A 1 104 ? 4.746 7.956 -18.632 1.00 82.25 104 SER A C 1
ATOM 825 O O . SER A 1 104 ? 5.260 7.617 -19.698 1.00 82.25 104 SER A O 1
ATOM 827 N N . ALA A 1 105 ? 3.557 8.555 -18.549 1.00 84.19 105 ALA A N 1
ATOM 828 C CA . ALA A 1 105 ? 2.799 8.970 -19.727 1.00 84.19 105 ALA A CA 1
ATOM 829 C C . ALA A 1 105 ? 3.566 10.014 -20.557 1.00 84.19 105 ALA A C 1
ATOM 831 O O . ALA A 1 105 ? 3.536 9.957 -21.778 1.00 84.19 105 ALA A O 1
ATOM 832 N N . GLU A 1 106 ? 4.331 10.893 -19.905 1.00 85.56 106 GLU A N 1
ATOM 833 C CA . GLU A 1 106 ? 5.153 11.927 -20.557 1.00 85.56 106 GLU A CA 1
ATOM 834 C C . GLU A 1 106 ? 6.253 11.341 -21.449 1.00 85.56 106 GLU A C 1
ATOM 836 O O . GLU A 1 106 ? 6.719 11.986 -22.379 1.00 85.56 106 GLU A O 1
ATOM 841 N N . ARG A 1 107 ? 6.679 10.105 -21.166 1.00 87.69 107 ARG A N 1
ATOM 842 C CA . ARG A 1 107 ? 7.716 9.407 -21.935 1.00 87.69 107 ARG A CA 1
ATOM 843 C C . ARG A 1 107 ? 7.144 8.570 -23.074 1.00 87.69 107 ARG A C 1
ATOM 845 O O . ARG A 1 107 ? 7.922 7.946 -23.789 1.00 87.69 107 ARG A O 1
ATOM 852 N N . LEU A 1 108 ? 5.819 8.519 -23.220 1.00 90.50 108 LEU A N 1
ATOM 853 C CA . LEU A 1 108 ? 5.133 7.815 -24.294 1.00 90.50 108 LEU A CA 1
ATOM 854 C C . LEU A 1 108 ? 4.683 8.820 -25.359 1.00 90.50 108 LEU A C 1
ATOM 856 O O . LEU A 1 108 ? 3.722 9.559 -25.172 1.00 90.50 108 LEU A O 1
ATOM 860 N N . GLY A 1 109 ? 5.367 8.808 -26.495 1.00 91.38 109 GLY A N 1
ATOM 861 C CA . GLY A 1 109 ? 4.998 9.545 -27.693 1.00 91.38 109 GLY A CA 1
ATOM 862 C C . GLY A 1 109 ? 4.316 8.658 -28.733 1.00 91.38 109 GLY A C 1
ATOM 863 O O . GLY A 1 109 ? 4.424 7.428 -28.723 1.00 91.38 109 GLY A O 1
ATOM 864 N N . ARG A 1 110 ? 3.640 9.301 -29.684 1.00 94.62 110 ARG A N 1
ATOM 865 C CA . ARG A 1 110 ? 3.109 8.666 -30.893 1.00 94.62 110 ARG A CA 1
ATOM 866 C C . ARG A 1 110 ? 3.856 9.225 -32.094 1.00 94.62 110 ARG A C 1
ATOM 868 O O . ARG A 1 110 ? 3.823 10.430 -32.311 1.00 94.62 110 ARG A O 1
ATOM 875 N N . LEU A 1 111 ? 4.506 8.354 -32.861 1.00 92.88 111 LEU A N 1
ATOM 876 C CA . LEU A 1 111 ? 5.157 8.745 -34.110 1.00 92.88 111 LEU A CA 1
ATOM 877 C C . LEU A 1 111 ? 4.147 8.743 -35.264 1.00 92.88 111 LEU A C 1
ATOM 879 O O . LEU A 1 111 ? 4.135 9.659 -36.077 1.00 92.88 111 LEU A O 1
ATOM 883 N N . ASN A 1 112 ? 3.287 7.722 -35.324 1.00 93.38 112 ASN A N 1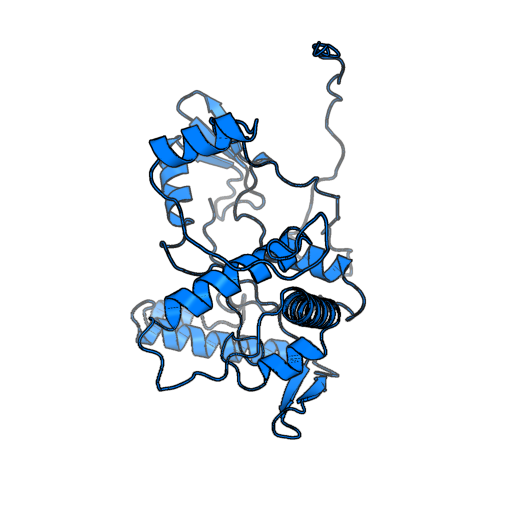
ATOM 884 C CA . ASN A 1 112 ? 2.185 7.606 -36.282 1.00 93.38 112 ASN A CA 1
ATOM 885 C C . ASN A 1 112 ? 1.108 6.629 -35.754 1.00 93.38 112 ASN A C 1
ATOM 887 O O . ASN A 1 112 ? 1.115 6.255 -34.582 1.00 93.38 112 ASN A O 1
ATOM 891 N N . ASP A 1 113 ? 0.155 6.221 -36.592 1.00 90.69 113 ASP A N 1
ATOM 892 C CA . ASP A 1 113 ? -0.955 5.335 -36.199 1.00 90.69 113 ASP A CA 1
ATOM 893 C C . ASP A 1 113 ? -0.531 3.912 -35.820 1.00 90.69 113 ASP A C 1
ATOM 895 O O . ASP A 1 113 ? -1.222 3.241 -35.056 1.00 90.69 113 ASP A O 1
ATOM 899 N N . GLN A 1 114 ? 0.609 3.460 -36.331 1.00 93.69 114 GLN A N 1
ATOM 900 C CA . GLN A 1 114 ? 1.116 2.103 -36.149 1.00 93.69 114 GLN A CA 1
ATOM 901 C C . GLN A 1 114 ? 2.310 2.044 -35.195 1.00 93.69 114 GLN A C 1
ATOM 903 O O . GLN A 1 114 ? 2.644 0.961 -34.720 1.00 93.69 114 GLN A O 1
ATOM 908 N N . THR A 1 115 ? 2.918 3.190 -34.879 1.00 95.12 115 THR A N 1
ATOM 909 C CA . THR A 1 115 ? 4.174 3.269 -34.135 1.00 95.12 115 THR A CA 1
ATOM 910 C C . THR A 1 115 ? 4.093 4.282 -32.999 1.00 95.12 115 THR A C 1
ATOM 912 O O . THR A 1 115 ? 3.920 5.489 -33.194 1.00 95.12 115 THR A O 1
ATOM 915 N N . LEU A 1 116 ? 4.302 3.771 -31.793 1.00 94.12 116 LEU A N 1
ATOM 916 C CA . LEU A 1 116 ? 4.510 4.506 -30.555 1.00 94.12 116 LEU A CA 1
ATOM 917 C C . LEU A 1 116 ? 5.996 4.494 -30.199 1.00 94.12 116 LEU A C 1
ATOM 919 O O . LEU A 1 116 ? 6.711 3.544 -30.521 1.00 94.12 116 LEU A O 1
ATOM 923 N N . VAL A 1 117 ? 6.445 5.535 -29.506 1.00 93.81 117 VAL A N 1
ATOM 924 C CA . VAL A 1 117 ? 7.825 5.677 -29.036 1.00 93.81 117 VAL A CA 1
ATOM 925 C C . VAL A 1 117 ? 7.802 5.849 -27.529 1.00 93.81 117 VAL A C 1
ATOM 927 O O . VAL A 1 117 ? 7.084 6.696 -27.010 1.00 93.81 117 VAL A O 1
ATOM 930 N N . TYR A 1 118 ? 8.583 5.048 -26.814 1.00 90.56 118 TYR A N 1
ATOM 931 C CA . TYR A 1 118 ? 8.774 5.196 -25.379 1.00 90.56 118 TYR A CA 1
ATOM 932 C C . TYR A 1 118 ? 10.231 5.524 -25.063 1.00 90.56 118 TYR A C 1
ATOM 934 O O . TYR A 1 118 ? 11.103 4.658 -25.187 1.00 90.56 118 TYR A O 1
ATOM 942 N N . SER A 1 119 ? 10.495 6.750 -24.616 1.00 90.31 119 SER A N 1
ATOM 943 C CA . SER A 1 119 ? 11.838 7.193 -24.227 1.00 90.31 119 SER A CA 1
ATOM 944 C C . SER A 1 119 ? 12.251 6.534 -22.909 1.00 90.31 119 SER A C 1
ATOM 946 O O . SER A 1 119 ? 11.464 6.430 -21.966 1.00 90.31 119 SER A O 1
ATOM 948 N N . LEU A 1 120 ? 13.487 6.058 -22.808 1.00 85.00 120 LEU A N 1
ATOM 949 C CA . LEU A 1 120 ? 14.076 5.376 -21.659 1.00 85.00 120 LEU A CA 1
ATOM 950 C C . LEU A 1 120 ? 14.854 6.360 -20.779 1.00 85.00 120 LEU A C 1
ATOM 952 O O . LEU A 1 120 ? 15.595 7.188 -21.286 1.00 85.00 120 LEU A O 1
ATOM 956 N N . ARG A 1 121 ? 14.713 6.253 -19.449 1.00 80.50 121 ARG A N 1
ATOM 957 C CA . ARG A 1 121 ? 15.480 7.083 -18.499 1.00 80.50 121 ARG A CA 1
ATOM 958 C C . ARG A 1 121 ? 16.961 6.718 -18.513 1.00 80.50 121 ARG A C 1
ATOM 960 O O . ARG A 1 121 ? 17.801 7.585 -18.355 1.00 80.50 121 ARG A O 1
ATOM 967 N N . LYS A 1 122 ? 17.253 5.425 -18.644 1.00 77.62 122 LYS A N 1
ATOM 968 C CA . LYS A 1 122 ? 18.610 4.895 -18.746 1.00 77.62 122 LYS A CA 1
ATOM 969 C C . LYS A 1 122 ? 18.733 4.150 -20.072 1.00 77.62 122 LYS A C 1
ATOM 971 O O . LYS A 1 122 ? 17.760 3.481 -20.448 1.00 77.62 122 LYS A O 1
ATOM 976 N N . PRO A 1 123 ? 19.874 4.256 -20.767 1.00 80.25 123 PRO A N 1
ATOM 977 C CA . PRO A 1 123 ? 20.109 3.469 -21.962 1.00 80.25 123 PRO A CA 1
ATOM 978 C C . PRO A 1 123 ? 20.042 1.975 -21.625 1.00 80.25 123 PRO A C 1
ATOM 980 O O . PRO A 1 123 ? 20.354 1.542 -20.514 1.00 80.25 123 PRO A O 1
ATOM 983 N N . THR A 1 124 ? 19.594 1.182 -22.590 1.00 75.62 124 THR A N 1
ATOM 984 C CA . THR A 1 124 ? 19.735 -0.280 -22.528 1.00 75.62 124 THR A CA 1
ATOM 985 C C . THR A 1 124 ? 21.212 -0.680 -22.559 1.00 75.62 124 THR A C 1
ATOM 987 O O . THR A 1 124 ? 22.072 0.144 -22.863 1.00 75.62 124 THR A O 1
ATOM 990 N N . ILE A 1 125 ? 21.506 -1.957 -22.290 1.00 71.62 125 ILE A N 1
ATOM 991 C CA . ILE A 1 125 ? 22.867 -2.514 -22.421 1.00 71.62 125 ILE A CA 1
ATOM 992 C C . ILE A 1 125 ? 23.441 -2.229 -23.822 1.00 71.62 125 ILE A C 1
ATOM 994 O O . ILE A 1 125 ? 24.618 -1.913 -23.953 1.00 71.62 125 ILE A O 1
ATOM 998 N N . ASP A 1 126 ? 22.582 -2.222 -24.845 1.00 80.62 126 ASP A N 1
ATOM 999 C CA . ASP A 1 126 ? 22.944 -1.927 -26.235 1.00 80.62 126 ASP A CA 1
ATOM 1000 C C . ASP A 1 126 ? 22.973 -0.415 -26.559 1.00 80.62 126 ASP A C 1
ATOM 1002 O O . ASP A 1 126 ? 22.989 -0.024 -27.724 1.00 80.62 126 ASP A O 1
ATOM 1006 N N . GLY A 1 127 ? 22.888 0.462 -25.554 1.00 83.44 127 GLY A N 1
ATOM 1007 C CA . GLY A 1 127 ? 22.937 1.921 -25.706 1.00 83.44 127 GLY A CA 1
ATOM 1008 C C . GLY A 1 127 ? 21.631 2.587 -26.154 1.00 83.44 127 GLY A C 1
ATOM 1009 O O . GLY A 1 127 ? 21.538 3.812 -26.159 1.00 83.44 127 GLY A O 1
ATOM 1010 N N . ARG A 1 128 ? 20.586 1.823 -26.502 1.00 85.69 128 ARG A N 1
ATOM 1011 C CA . ARG A 1 128 ? 19.310 2.399 -26.971 1.00 85.69 128 ARG A CA 1
ATOM 1012 C C . ARG A 1 128 ? 18.616 3.182 -25.865 1.00 85.69 128 ARG A C 1
ATOM 1014 O O . ARG A 1 128 ? 18.434 2.656 -24.766 1.00 85.69 128 ARG A O 1
ATOM 1021 N N . THR A 1 129 ? 18.150 4.379 -26.200 1.00 88.62 129 THR A N 1
ATOM 1022 C CA . THR A 1 129 ? 17.390 5.277 -25.319 1.00 88.62 129 THR A CA 1
ATOM 1023 C C . THR A 1 129 ? 15.903 5.320 -25.657 1.00 88.62 129 THR A C 1
ATOM 1025 O O . THR A 1 129 ? 15.139 5.943 -24.934 1.00 88.62 129 THR A O 1
ATOM 1028 N N . GLU A 1 130 ? 15.455 4.638 -26.709 1.00 91.50 130 GLU A N 1
ATOM 1029 C CA . GLU A 1 130 ? 14.060 4.640 -27.152 1.00 91.50 130 GLU A CA 1
ATOM 1030 C C . GLU A 1 130 ? 13.578 3.229 -27.471 1.00 91.50 130 GLU A C 1
ATOM 1032 O O . GLU A 1 130 ? 14.343 2.360 -27.899 1.00 91.50 130 GLU A O 1
ATOM 1037 N N . LEU A 1 131 ? 12.281 3.005 -27.267 1.00 88.75 131 LEU A N 1
ATOM 1038 C CA . LEU A 1 131 ? 11.593 1.783 -27.652 1.00 88.75 131 LEU A CA 1
ATOM 1039 C C . LEU A 1 131 ? 10.456 2.107 -28.609 1.00 88.75 131 LEU A C 1
ATOM 1041 O O . LEU A 1 131 ? 9.550 2.856 -28.256 1.00 88.75 131 LEU A O 1
ATOM 1045 N N . TYR A 1 132 ? 10.477 1.477 -29.774 1.00 92.50 132 TYR A N 1
ATOM 1046 C CA . TYR A 1 132 ? 9.407 1.555 -30.758 1.00 92.50 132 TYR A CA 1
ATOM 1047 C C . TYR A 1 132 ? 8.453 0.386 -30.532 1.00 92.50 132 TYR A C 1
ATOM 1049 O O . TYR A 1 132 ? 8.900 -0.751 -30.376 1.00 92.50 132 TYR A O 1
ATOM 1057 N N . LEU A 1 133 ? 7.160 0.681 -30.442 1.00 91.56 133 LEU A N 1
ATOM 1058 C CA . LEU A 1 133 ? 6.116 -0.290 -30.127 1.00 91.56 133 LEU A CA 1
ATOM 1059 C C . LEU A 1 133 ? 4.914 -0.060 -31.030 1.00 91.56 133 LEU A C 1
ATOM 1061 O O . LEU A 1 133 ? 4.499 1.079 -31.236 1.00 91.56 133 LEU A O 1
ATOM 1065 N N . THR A 1 134 ? 4.286 -1.127 -31.497 1.00 95.19 134 THR A N 1
ATOM 1066 C CA . THR A 1 134 ? 2.921 -1.032 -32.015 1.00 95.19 134 THR A CA 1
ATOM 1067 C C . THR A 1 134 ? 1.927 -0.795 -30.868 1.00 95.19 134 THR A C 1
ATOM 1069 O O . THR A 1 134 ? 2.218 -1.129 -29.712 1.00 95.19 134 THR A O 1
ATOM 1072 N N . PRO A 1 135 ? 0.719 -0.265 -31.143 1.00 94.00 135 PRO A N 1
ATOM 1073 C CA . PRO A 1 135 ? -0.323 -0.144 -30.124 1.00 94.00 135 PRO A CA 1
ATOM 1074 C C . PRO A 1 135 ? -0.637 -1.470 -29.415 1.00 94.00 135 PRO A C 1
ATOM 1076 O O . PRO A 1 135 ? -0.831 -1.486 -28.200 1.00 94.00 135 PRO A O 1
ATOM 1079 N N . LEU A 1 136 ? -0.632 -2.592 -30.144 1.00 94.31 136 LEU A N 1
ATOM 1080 C CA . LEU A 1 136 ? -0.878 -3.915 -29.563 1.00 94.31 136 LEU A CA 1
ATOM 1081 C C . LEU A 1 136 ? 0.282 -4.393 -28.684 1.00 94.31 136 LEU A C 1
ATOM 1083 O O . LEU A 1 136 ? 0.030 -4.929 -27.611 1.00 94.31 136 LEU A O 1
ATOM 1087 N N . GLU A 1 137 ? 1.536 -4.149 -29.071 1.00 91.44 137 GLU A N 1
ATOM 1088 C CA . GLU A 1 137 ? 2.694 -4.477 -28.224 1.00 91.44 137 GLU A CA 1
ATOM 1089 C C . GLU A 1 137 ? 2.712 -3.663 -26.927 1.00 91.44 137 GLU A C 1
ATOM 1091 O O . GLU A 1 137 ? 3.136 -4.162 -25.883 1.00 91.44 137 GLU A O 1
ATOM 1096 N N . LEU A 1 138 ? 2.258 -2.407 -26.967 1.00 88.19 138 LEU A N 1
ATOM 1097 C CA . LEU A 1 138 ? 2.086 -1.618 -25.752 1.00 88.19 138 LEU A CA 1
ATOM 1098 C C . LEU A 1 138 ? 1.007 -2.237 -24.853 1.00 88.19 138 LEU A C 1
ATOM 1100 O O . LEU A 1 138 ? 1.247 -2.407 -23.658 1.00 88.19 138 LEU A O 1
ATOM 1104 N N . LEU A 1 139 ? -0.156 -2.586 -25.412 1.00 90.31 139 LEU A N 1
ATOM 1105 C CA . LEU A 1 139 ? -1.252 -3.201 -24.659 1.00 90.31 139 LEU A CA 1
ATOM 1106 C C . LEU A 1 139 ? -0.853 -4.548 -24.051 1.00 90.31 139 LEU A C 1
ATOM 1108 O O . LEU A 1 139 ? -1.151 -4.788 -22.883 1.00 90.31 139 LEU A O 1
ATOM 1112 N N . ASP A 1 140 ? -0.136 -5.385 -24.797 1.00 88.44 140 ASP A N 1
ATOM 1113 C CA . ASP A 1 140 ? 0.393 -6.660 -24.312 1.00 88.44 140 ASP A CA 1
ATOM 1114 C C . ASP A 1 140 ? 1.303 -6.449 -23.090 1.00 88.44 140 ASP A C 1
ATOM 1116 O O . ASP A 1 140 ? 1.050 -6.982 -22.005 1.00 88.44 140 ASP A O 1
ATOM 1120 N N . ARG A 1 141 ? 2.283 -5.543 -23.199 1.00 85.50 141 ARG A N 1
ATOM 1121 C CA . ARG A 1 141 ? 3.189 -5.212 -22.085 1.00 85.50 141 ARG A CA 1
ATOM 1122 C C . ARG A 1 141 ? 2.473 -4.577 -20.892 1.00 85.50 141 ARG A C 1
ATOM 1124 O O . ARG A 1 141 ? 2.877 -4.805 -19.754 1.00 85.50 141 ARG A O 1
ATOM 1131 N N . LEU A 1 142 ? 1.438 -3.769 -21.125 1.00 84.19 142 LEU A N 1
ATOM 1132 C CA . LEU A 1 142 ? 0.608 -3.198 -20.062 1.00 84.19 142 LEU A CA 1
ATOM 1133 C C . LEU A 1 142 ? -0.219 -4.272 -19.356 1.00 84.19 142 LEU A C 1
ATOM 1135 O O . LEU A 1 142 ? -0.349 -4.230 -18.133 1.00 84.19 142 LEU A O 1
ATOM 1139 N N . SER A 1 143 ? -0.743 -5.244 -20.104 1.00 86.19 143 SER A N 1
ATOM 1140 C CA . SER A 1 143 ? -1.551 -6.330 -19.550 1.00 86.19 143 SER A CA 1
ATOM 1141 C C . SER A 1 143 ? -0.764 -7.162 -18.533 1.00 86.19 143 SER A C 1
ATOM 1143 O O . SER A 1 143 ? -1.302 -7.509 -17.484 1.00 86.19 143 SER A O 1
ATOM 1145 N N . ALA A 1 144 ? 0.539 -7.358 -18.761 1.00 82.25 144 ALA A N 1
ATOM 1146 C CA . ALA A 1 144 ? 1.434 -8.051 -17.834 1.00 82.25 144 ALA A CA 1
ATOM 1147 C C . ALA A 1 144 ? 1.607 -7.335 -16.477 1.00 82.25 144 ALA A C 1
ATOM 1149 O O . ALA A 1 144 ? 1.985 -7.961 -15.488 1.00 82.25 144 ALA A O 1
ATOM 1150 N N . LEU A 1 145 ? 1.328 -6.027 -16.407 1.00 78.31 145 LEU A N 1
ATOM 1151 C CA . LEU A 1 145 ? 1.381 -5.235 -15.171 1.00 78.31 145 LEU A CA 1
ATOM 1152 C C . LEU A 1 145 ? 0.053 -5.256 -14.399 1.00 78.31 145 LEU A C 1
ATOM 1154 O O . LEU A 1 145 ? -0.013 -4.805 -13.249 1.00 78.31 145 LEU A O 1
ATOM 1158 N N . VAL A 1 146 ? -1.021 -5.752 -15.016 1.00 81.00 146 VAL A N 1
ATOM 1159 C CA . VAL A 1 146 ? -2.326 -5.863 -14.370 1.00 81.00 146 VAL A CA 1
ATOM 1160 C C . VAL A 1 146 ? -2.286 -7.040 -13.402 1.00 81.00 146 VAL A C 1
ATOM 1162 O O . VAL A 1 146 ? -2.212 -8.203 -13.785 1.00 81.00 146 VAL A O 1
ATOM 1165 N N . THR A 1 147 ? -2.350 -6.733 -12.108 1.00 76.12 147 THR A N 1
ATOM 1166 C CA . THR A 1 147 ? -2.438 -7.760 -11.067 1.00 76.12 147 THR A CA 1
ATOM 1167 C C . THR A 1 147 ? -3.705 -8.600 -11.245 1.00 76.12 147 THR A C 1
ATOM 1169 O O . THR A 1 147 ? -4.759 -8.014 -11.520 1.00 76.12 147 THR A O 1
ATOM 1172 N N . PRO A 1 148 ? -3.656 -9.926 -11.006 1.00 78.81 148 PRO A N 1
ATOM 1173 C CA . PRO A 1 148 ? -4.833 -10.780 -11.080 1.00 78.81 148 PRO A CA 1
ATOM 1174 C C . PRO A 1 148 ? -6.001 -10.240 -10.243 1.00 78.81 148 PRO A C 1
ATOM 1176 O O . PRO A 1 148 ? -5.785 -9.626 -9.187 1.00 78.81 148 PRO A O 1
ATOM 1179 N N . PRO A 1 149 ? -7.251 -10.478 -10.676 1.00 79.81 149 PRO A N 1
ATOM 1180 C CA . PRO A 1 149 ? -8.415 -10.012 -9.943 1.00 79.81 149 PRO A CA 1
ATOM 1181 C C . PRO A 1 149 ? -8.412 -10.581 -8.522 1.00 79.81 149 PRO A C 1
ATOM 1183 O O . PRO A 1 149 ? -8.055 -11.739 -8.305 1.00 79.81 149 PRO A O 1
ATOM 1186 N N . ARG A 1 150 ? -8.876 -9.770 -7.563 1.00 78.44 150 ARG A N 1
ATOM 1187 C CA . ARG A 1 150 ? -8.973 -10.106 -6.128 1.00 78.44 150 ARG A CA 1
ATOM 1188 C C . ARG A 1 150 ? -7.631 -10.225 -5.389 1.00 78.44 150 ARG A C 1
ATOM 1190 O O . ARG A 1 150 ? -7.613 -10.669 -4.246 1.00 78.44 150 ARG A O 1
ATOM 1197 N N . VAL A 1 151 ? -6.519 -9.792 -5.987 1.00 78.00 151 VAL A N 1
ATOM 1198 C CA . VAL A 1 151 ? -5.227 -9.691 -5.292 1.00 78.00 151 VAL A CA 1
ATOM 1199 C C . VAL A 1 151 ? -4.999 -8.259 -4.807 1.00 78.00 151 VAL A C 1
ATOM 1201 O O . VAL A 1 151 ? -5.025 -7.310 -5.587 1.00 78.00 151 VAL A O 1
ATOM 1204 N N . HIS A 1 152 ? -4.743 -8.093 -3.507 1.00 78.88 152 HIS A N 1
ATOM 1205 C CA . HIS A 1 152 ? -4.385 -6.792 -2.944 1.00 78.88 152 HIS A CA 1
ATOM 1206 C C . HIS A 1 152 ? -2.987 -6.359 -3.408 1.00 78.88 152 HIS A C 1
ATOM 1208 O O . HIS A 1 152 ? -2.012 -7.086 -3.202 1.00 78.88 152 HIS A O 1
ATOM 1214 N N . LYS A 1 153 ? -2.895 -5.154 -3.986 1.00 79.50 153 LYS A N 1
ATOM 1215 C CA . LYS A 1 153 ? -1.623 -4.518 -4.379 1.00 79.50 153 LYS A CA 1
ATOM 1216 C C . LYS A 1 153 ? -0.791 -4.073 -3.174 1.00 79.50 153 LYS A C 1
ATOM 1218 O O . LYS A 1 153 ? 0.429 -4.138 -3.213 1.00 79.50 153 LYS A O 1
ATOM 1223 N N . HIS A 1 154 ? -1.463 -3.678 -2.094 1.00 84.12 154 HIS A N 1
ATOM 1224 C CA . HIS A 1 154 ? -0.842 -3.302 -0.829 1.00 84.12 154 HIS A CA 1
ATOM 1225 C C . HIS A 1 154 ? -1.073 -4.412 0.189 1.00 84.12 154 HIS A C 1
ATOM 1227 O O . HIS A 1 154 ? -2.209 -4.842 0.399 1.00 84.12 154 HIS A O 1
ATOM 1233 N N . ARG A 1 155 ? 0.003 -4.882 0.817 1.00 87.31 155 ARG A N 1
ATOM 1234 C CA . ARG A 1 155 ? -0.054 -5.910 1.854 1.00 87.31 155 ARG A CA 1
ATOM 1235 C C . ARG A 1 155 ? 0.529 -5.348 3.133 1.00 87.31 155 ARG A C 1
ATOM 1237 O O . ARG A 1 155 ? 1.647 -4.846 3.131 1.00 87.31 155 ARG A O 1
ATOM 1244 N N . TYR A 1 156 ? -0.228 -5.462 4.214 1.00 89.06 156 TYR A N 1
ATOM 1245 C CA . TYR A 1 156 ? 0.286 -5.173 5.541 1.00 89.06 156 TYR A CA 1
ATOM 1246 C C . TYR A 1 156 ? 0.819 -6.453 6.179 1.00 89.06 156 TYR A C 1
ATOM 1248 O O . TYR A 1 156 ? 0.174 -7.502 6.113 1.00 89.06 156 TYR A O 1
ATOM 1256 N N . CYS A 1 157 ? 1.984 -6.347 6.810 1.00 89.44 157 CYS A N 1
ATOM 1257 C CA . CYS A 1 157 ? 2.704 -7.457 7.425 1.00 89.44 157 CYS A CA 1
ATOM 1258 C C . CYS A 1 157 ? 2.982 -7.172 8.909 1.00 89.44 157 CYS A C 1
ATOM 1260 O O . CYS A 1 157 ? 2.851 -6.038 9.374 1.00 89.44 157 CYS A O 1
ATOM 1262 N N . GLY A 1 158 ? 3.376 -8.210 9.653 1.00 90.06 158 GLY A N 1
ATOM 1263 C CA . GLY A 1 158 ? 3.715 -8.094 11.074 1.00 90.06 158 GLY A CA 1
ATOM 1264 C C . GLY A 1 158 ? 2.536 -7.595 11.911 1.00 90.06 158 GLY A C 1
ATOM 1265 O O . GLY A 1 158 ? 1.397 -7.999 11.684 1.00 90.06 158 GLY A O 1
ATOM 1266 N N . VAL A 1 159 ? 2.797 -6.688 12.853 1.00 89.62 159 VAL A N 1
ATOM 1267 C CA . VAL A 1 159 ? 1.761 -6.110 13.732 1.00 89.62 159 VAL A CA 1
ATOM 1268 C C . VAL A 1 159 ? 0.726 -5.255 12.995 1.00 89.62 159 VAL A C 1
ATOM 1270 O O . VAL A 1 159 ? -0.357 -5.010 13.516 1.00 89.62 159 VAL A O 1
ATOM 1273 N N . LEU A 1 160 ? 1.017 -4.849 11.755 1.00 89.06 160 LEU A N 1
ATOM 1274 C CA . LEU A 1 160 ? 0.076 -4.137 10.896 1.00 89.06 160 LEU A CA 1
ATOM 1275 C C . LEU A 1 160 ? -0.760 -5.085 10.020 1.00 89.06 160 LEU A C 1
ATOM 1277 O O . LEU A 1 160 ? -1.614 -4.611 9.274 1.00 89.06 160 LEU A O 1
ATOM 1281 N N . ALA A 1 161 ? -0.569 -6.405 10.069 1.00 90.62 161 ALA A N 1
ATOM 1282 C CA . ALA A 1 161 ? -1.426 -7.329 9.324 1.00 90.62 161 ALA A CA 1
ATOM 1283 C C . ALA A 1 161 ? -2.870 -7.310 9.877 1.00 90.62 161 ALA A C 1
ATOM 1285 O O . ALA A 1 161 ? -3.032 -7.189 11.090 1.00 90.62 161 ALA A O 1
ATOM 1286 N N . PRO A 1 162 ? -3.926 -7.467 9.047 1.00 84.25 162 PRO A N 1
ATOM 1287 C CA . PRO A 1 162 ? -5.325 -7.312 9.475 1.00 84.25 162 PRO A CA 1
ATOM 1288 C C . PRO A 1 162 ? -5.738 -8.135 10.703 1.00 84.25 162 PRO A C 1
ATOM 1290 O O . PRO A 1 162 ? -6.476 -7.628 11.539 1.00 84.25 162 PRO A O 1
ATOM 1293 N N . ASN A 1 163 ? -5.221 -9.361 10.831 1.00 85.62 163 ASN A N 1
ATOM 1294 C CA . ASN A 1 163 ? -5.533 -10.288 11.927 1.00 85.62 163 ASN A CA 1
ATOM 1295 C C . ASN A 1 163 ? -4.400 -10.393 12.965 1.00 85.62 163 ASN A C 1
ATOM 1297 O O . ASN A 1 163 ? -4.334 -11.369 13.710 1.00 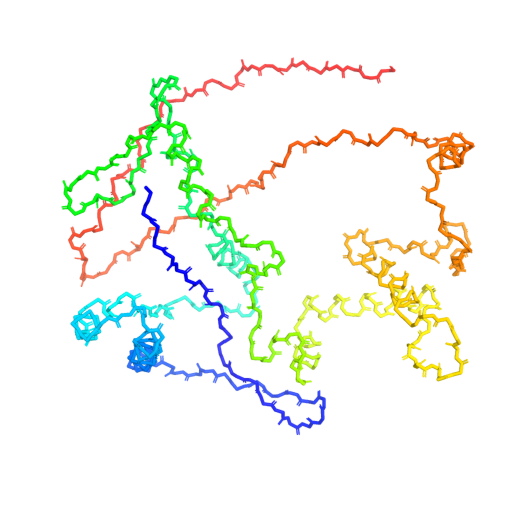85.62 163 ASN A O 1
ATOM 1301 N N . ALA A 1 164 ? -3.451 -9.452 12.985 1.00 89.06 164 ALA A N 1
ATOM 1302 C CA . ALA A 1 164 ? -2.397 -9.473 13.992 1.00 89.06 164 ALA A CA 1
ATOM 1303 C C . ALA A 1 164 ? -2.986 -9.161 15.372 1.00 89.06 164 ALA A C 1
ATOM 1305 O O . ALA A 1 164 ? -3.671 -8.154 15.535 1.00 89.06 164 ALA A O 1
ATOM 1306 N N . ARG A 1 165 ? -2.669 -9.996 16.372 1.00 87.88 165 ARG A N 1
ATOM 1307 C CA . ARG A 1 165 ? -3.192 -9.872 17.746 1.00 87.88 165 ARG A CA 1
ATOM 1308 C C . ARG A 1 165 ? -3.016 -8.464 18.319 1.00 87.88 165 ARG A C 1
ATOM 1310 O O . ARG A 1 165 ? -3.933 -7.923 18.909 1.00 87.88 165 ARG A O 1
ATOM 1317 N N . LEU A 1 166 ? -1.849 -7.862 18.089 1.00 88.50 166 LEU A N 1
ATOM 1318 C CA . LEU A 1 166 ? -1.499 -6.539 18.615 1.00 88.50 166 LEU A CA 1
ATOM 1319 C C . LEU A 1 166 ? -1.960 -5.374 17.726 1.00 88.50 166 LEU A C 1
ATOM 1321 O O . LEU A 1 166 ? -1.706 -4.221 18.064 1.00 88.50 166 LEU A O 1
ATOM 1325 N N . ARG A 1 167 ? -2.616 -5.633 16.584 1.00 87.81 167 ARG A N 1
ATOM 1326 C CA . ARG A 1 167 ? -2.975 -4.583 15.618 1.00 87.81 167 ARG A CA 1
ATOM 1327 C C . ARG A 1 167 ? -3.811 -3.491 16.261 1.00 87.81 167 ARG A C 1
ATOM 1329 O O . ARG A 1 167 ? -3.515 -2.323 16.043 1.00 87.81 167 ARG A O 1
ATOM 1336 N N . GLN A 1 168 ? -4.855 -3.871 16.996 1.00 83.12 168 GLN A N 1
ATOM 1337 C CA . GLN A 1 168 ? -5.810 -2.920 17.558 1.00 83.12 168 GLN A CA 1
ATOM 1338 C C . GLN A 1 168 ? -5.105 -1.945 18.502 1.00 83.12 168 GLN A C 1
ATOM 1340 O O . GLN A 1 168 ? -5.192 -0.739 18.281 1.00 83.12 168 GLN A O 1
ATOM 1345 N N . ALA A 1 169 ? -4.314 -2.469 19.441 1.00 86.00 169 ALA A N 1
ATOM 1346 C CA . ALA A 1 169 ? -3.496 -1.681 20.358 1.00 86.00 169 ALA A CA 1
ATOM 1347 C C . ALA A 1 169 ? -2.501 -0.757 19.626 1.00 86.00 169 ALA A C 1
ATOM 1349 O O . ALA A 1 169 ? -2.421 0.429 19.936 1.00 86.00 169 ALA A O 1
ATOM 1350 N N . VAL A 1 170 ? -1.807 -1.249 18.590 1.00 86.19 170 VAL A N 1
ATOM 1351 C CA . VAL A 1 170 ? -0.879 -0.428 17.783 1.00 86.19 170 VAL A CA 1
ATOM 1352 C C . VAL A 1 170 ? -1.607 0.672 17.002 1.00 86.19 170 VAL A C 1
ATOM 1354 O O . VAL A 1 170 ? -1.128 1.796 16.903 1.00 86.19 170 VAL A O 1
ATOM 1357 N N . THR A 1 171 ? -2.770 0.381 16.417 1.00 83.19 171 THR A N 1
ATOM 1358 C CA . THR A 1 171 ? -3.521 1.386 15.648 1.00 83.19 171 THR A CA 1
ATOM 1359 C C . THR A 1 171 ? -4.224 2.410 16.531 1.00 83.19 171 THR A C 1
ATOM 1361 O O . THR A 1 171 ? -4.415 3.540 16.092 1.00 83.19 171 THR A O 1
ATOM 1364 N N . ALA A 1 172 ? -4.574 2.038 17.766 1.00 77.62 172 ALA A N 1
ATOM 1365 C CA . ALA A 1 172 ? -5.189 2.931 18.742 1.00 77.62 172 ALA A CA 1
ATOM 1366 C C . ALA A 1 172 ? -4.230 4.028 19.224 1.00 77.62 172 ALA A C 1
ATOM 1368 O O . ALA A 1 172 ? -4.680 5.097 19.615 1.00 77.62 172 ALA A O 1
ATOM 1369 N N . THR A 1 173 ? -2.916 3.803 19.157 1.00 73.81 173 THR A N 1
ATOM 1370 C CA . THR A 1 173 ? -1.907 4.820 19.492 1.00 73.81 173 THR A CA 1
ATOM 1371 C C . THR A 1 173 ? -1.442 5.632 18.277 1.00 73.81 173 THR A C 1
ATOM 1373 O O . THR A 1 173 ? -0.801 6.671 18.423 1.00 73.81 173 THR A O 1
ATOM 1376 N N . ALA A 1 174 ? -1.793 5.211 17.057 1.00 72.44 174 ALA A N 1
ATOM 1377 C CA . ALA A 1 174 ? -1.404 5.887 15.825 1.00 72.44 174 ALA A CA 1
ATOM 1378 C C . ALA A 1 174 ? -2.365 7.048 15.500 1.00 72.44 174 ALA A C 1
ATOM 1380 O O . ALA A 1 174 ? -3.411 6.831 14.895 1.00 72.44 174 ALA A O 1
ATOM 1381 N N . GLY A 1 175 ? -1.990 8.283 15.856 1.00 69.31 175 GLY A N 1
ATOM 1382 C CA . GLY A 1 175 ? -2.799 9.520 15.786 1.00 69.31 175 GLY A CA 1
ATOM 1383 C C . GLY A 1 175 ? -3.992 9.547 14.807 1.00 69.31 175 GLY A C 1
ATOM 1384 O O . GLY A 1 175 ? -5.131 9.529 15.265 1.00 69.31 175 GLY A O 1
ATOM 1385 N N . PRO A 1 176 ? -3.796 9.555 13.471 1.00 67.81 176 PRO A N 1
ATOM 1386 C CA . PRO A 1 176 ? -4.912 9.619 12.516 1.00 67.81 176 PRO A CA 1
ATOM 1387 C C . PRO A 1 176 ? -5.832 8.389 12.546 1.00 67.81 176 PRO A C 1
ATOM 1389 O O . PRO A 1 176 ? -7.036 8.499 12.319 1.00 67.81 176 PRO A O 1
ATOM 1392 N N . ALA A 1 177 ? -5.277 7.205 12.818 1.00 65.75 177 ALA A N 1
ATOM 1393 C CA . ALA A 1 177 ? -6.051 5.977 12.955 1.00 65.75 177 ALA A CA 1
ATOM 1394 C C . ALA A 1 177 ? -6.822 5.960 14.279 1.00 65.75 177 ALA A C 1
ATOM 1396 O O . ALA A 1 177 ? -7.987 5.581 14.275 1.00 65.75 177 ALA A O 1
ATOM 1397 N N . ALA A 1 178 ? -6.217 6.444 15.363 1.00 67.88 178 ALA A N 1
ATOM 1398 C CA . ALA A 1 178 ? -6.866 6.638 16.654 1.00 67.88 178 ALA A CA 1
ATOM 1399 C C . ALA A 1 178 ? -8.050 7.609 16.545 1.00 67.88 178 ALA A C 1
ATOM 1401 O O . ALA A 1 178 ? -9.161 7.259 16.929 1.00 67.88 178 ALA A O 1
ATOM 1402 N N . ALA A 1 179 ? -7.849 8.769 15.911 1.00 70.69 179 ALA A N 1
ATOM 1403 C CA . ALA A 1 179 ? -8.911 9.738 15.645 1.00 70.69 179 ALA A CA 1
ATOM 1404 C C . ALA A 1 179 ? -10.028 9.140 14.776 1.00 70.69 179 ALA A C 1
ATOM 1406 O O . ALA A 1 179 ? -11.205 9.329 15.058 1.00 70.69 179 ALA A O 1
ATOM 1407 N N . THR A 1 180 ? -9.675 8.351 13.754 1.00 72.69 180 THR A N 1
ATOM 1408 C CA . THR A 1 180 ? -10.670 7.642 12.932 1.00 72.69 180 THR A CA 1
ATOM 1409 C C . THR A 1 180 ? -11.447 6.607 13.751 1.00 72.69 180 THR A C 1
ATOM 1411 O O . THR A 1 180 ? -12.655 6.483 13.584 1.00 72.69 180 THR A O 1
ATOM 1414 N N . LEU A 1 181 ? -10.777 5.840 14.615 1.00 73.94 181 LEU A N 1
ATOM 1415 C CA . LEU A 1 181 ? -11.417 4.848 15.484 1.00 73.94 181 LEU A CA 1
ATOM 1416 C C . LEU A 1 181 ? -12.348 5.517 16.495 1.00 73.94 181 LEU A C 1
ATOM 1418 O O . LEU A 1 181 ? -13.451 5.027 16.716 1.00 73.94 181 LEU A O 1
ATOM 1422 N N . GLN A 1 182 ? -11.928 6.650 17.053 1.00 77.06 182 GLN A N 1
ATOM 1423 C CA . GLN A 1 182 ? -12.742 7.456 17.947 1.00 77.06 182 GLN A CA 1
ATOM 1424 C C . GLN A 1 182 ? -13.977 8.005 17.225 1.00 77.06 182 GLN A C 1
ATOM 1426 O O . GLN A 1 182 ? -15.089 7.769 17.686 1.00 77.06 182 GLN A O 1
ATOM 1431 N N . LEU A 1 183 ? -13.806 8.610 16.045 1.00 78.62 183 LEU A N 1
ATOM 1432 C CA . LEU A 1 183 ? -14.907 9.105 15.213 1.00 78.62 183 LEU A CA 1
ATOM 1433 C C . LEU A 1 183 ? -15.888 7.978 14.866 1.00 78.62 183 LEU A C 1
ATOM 1435 O O . LEU A 1 183 ? -17.098 8.149 14.959 1.00 78.62 183 LEU A O 1
ATOM 1439 N N . LEU A 1 184 ? -15.383 6.791 14.520 1.00 79.25 184 LEU A N 1
ATOM 1440 C CA . LEU A 1 184 ? -16.222 5.621 14.259 1.00 79.25 184 LEU A CA 1
ATOM 1441 C C . LEU A 1 184 ? -16.982 5.149 15.504 1.00 79.25 184 LEU A C 1
ATOM 1443 O O . LEU A 1 184 ? -18.143 4.768 15.378 1.00 79.25 184 LEU A O 1
ATOM 1447 N N . SER A 1 185 ? -16.354 5.178 16.681 1.00 80.81 185 SER A N 1
ATOM 1448 C CA . SER A 1 185 ? -16.991 4.829 17.955 1.00 80.81 185 SER A CA 1
ATOM 1449 C C . SER A 1 185 ? -18.085 5.832 18.331 1.00 80.81 185 SER A C 1
ATOM 1451 O O . SER A 1 185 ? -19.186 5.438 18.710 1.00 80.81 185 SER A O 1
ATOM 1453 N N . GLU A 1 186 ? -17.818 7.128 18.182 1.00 82.31 186 GLU A N 1
ATOM 1454 C CA . GLU A 1 186 ? -18.788 8.205 18.408 1.00 82.31 186 GLU A CA 1
ATOM 1455 C C . GLU A 1 186 ? -19.961 8.088 17.426 1.00 82.31 186 GLU A C 1
ATOM 1457 O O . GLU A 1 186 ? -21.118 8.017 17.838 1.00 82.31 186 GLU A O 1
ATOM 1462 N N . ALA A 1 187 ? -19.673 7.928 16.131 1.00 80.81 187 ALA A N 1
ATOM 1463 C CA . ALA A 1 187 ? -20.675 7.706 15.092 1.00 80.81 187 ALA A CA 1
ATOM 1464 C C . ALA A 1 187 ? -21.528 6.458 15.375 1.00 80.81 187 ALA A C 1
ATOM 1466 O O . ALA A 1 187 ? -22.741 6.457 15.158 1.00 80.81 187 ALA A O 1
ATOM 1467 N N . GLN A 1 188 ? -20.913 5.388 15.885 1.00 79.75 188 GLN A N 1
ATOM 1468 C CA . GLN A 1 188 ? -21.610 4.172 16.286 1.00 79.75 188 GLN A CA 1
ATOM 1469 C C . GLN A 1 188 ? -22.597 4.438 17.435 1.00 79.75 188 GLN A C 1
ATOM 1471 O O . GLN A 1 188 ? -23.745 3.988 17.364 1.00 79.75 188 GLN A O 1
ATOM 1476 N N . GLN A 1 189 ? -22.175 5.177 18.464 1.00 80.88 189 GLN A N 1
ATOM 1477 C CA . GLN A 1 189 ? -23.024 5.550 19.597 1.00 80.88 189 GLN A CA 1
ATOM 1478 C C . GLN A 1 189 ? -24.167 6.473 19.162 1.00 80.88 189 GLN A C 1
ATOM 1480 O O . GLN A 1 189 ? -25.328 6.196 19.465 1.00 80.88 189 GLN A O 1
ATOM 1485 N N . GLU A 1 190 ? -23.867 7.516 18.385 1.00 80.56 190 GLU A N 1
ATOM 1486 C CA . GLU A 1 190 ? -24.860 8.478 17.897 1.00 80.56 190 GLU A CA 1
ATOM 1487 C C . GLU A 1 190 ? -25.922 7.835 16.999 1.00 80.56 190 GLU A C 1
ATOM 1489 O O . GLU A 1 190 ? -27.097 8.200 17.051 1.00 80.56 190 GLU A O 1
ATOM 1494 N N . MET A 1 191 ? -25.532 6.848 16.189 1.00 80.12 191 MET A N 1
ATOM 1495 C CA . MET A 1 191 ? -26.455 6.096 15.337 1.00 80.12 191 MET A CA 1
ATOM 1496 C C . MET A 1 191 ? -27.183 4.959 16.079 1.00 80.12 191 MET A C 1
ATOM 1498 O O . MET A 1 191 ? -27.939 4.215 15.451 1.00 80.12 191 MET A O 1
ATOM 1502 N N . GLY A 1 192 ? -26.970 4.783 17.391 1.00 75.75 192 GLY A N 1
ATOM 1503 C CA . GLY A 1 192 ? -27.615 3.731 18.188 1.00 75.75 192 GLY A CA 1
ATOM 1504 C C . GLY A 1 192 ? -27.214 2.311 17.769 1.00 75.75 192 GLY A C 1
ATOM 1505 O O . GLY A 1 192 ? -27.980 1.355 17.915 1.00 75.75 192 GLY A O 1
ATOM 1506 N N . LEU A 1 193 ? -26.018 2.149 17.202 1.00 72.88 193 LEU A N 1
ATOM 1507 C CA . LEU A 1 193 ? -25.511 0.870 16.727 1.00 72.88 193 LEU A CA 1
ATOM 1508 C C . LEU A 1 193 ? -24.862 0.111 17.899 1.00 72.88 193 LEU A C 1
ATOM 1510 O O . LEU A 1 193 ? -23.652 0.152 18.069 1.00 72.88 193 LEU A O 1
ATOM 1514 N N . GLY A 1 194 ? -25.653 -0.613 18.701 1.00 61.38 194 GLY A N 1
ATOM 1515 C CA . GLY A 1 194 ? -25.122 -1.374 19.850 1.00 61.38 194 GLY A CA 1
ATOM 1516 C C . GLY A 1 194 ? -23.922 -2.280 19.515 1.00 61.38 194 GLY A C 1
ATOM 1517 O O . GLY A 1 194 ? -23.863 -2.827 18.407 1.00 61.38 194 GLY A O 1
ATOM 1518 N N . GLU A 1 195 ? -22.991 -2.437 20.466 1.00 55.69 195 GLU A N 1
ATOM 1519 C CA . GLU A 1 195 ? -21.857 -3.369 20.383 1.00 55.69 195 GLU A CA 1
ATOM 1520 C C . GLU A 1 195 ? -22.348 -4.755 19.966 1.00 55.69 195 GLU A C 1
ATOM 1522 O O . GLU A 1 195 ? -23.330 -5.278 20.495 1.00 55.69 195 GLU A O 1
ATOM 1527 N N . ALA A 1 196 ? -21.707 -5.340 18.958 1.00 50.06 196 ALA A N 1
ATOM 1528 C CA . ALA A 1 196 ? -22.069 -6.662 18.487 1.00 50.06 196 ALA A CA 1
ATOM 1529 C C . ALA A 1 196 ? -21.612 -7.712 19.507 1.00 50.06 196 ALA A C 1
ATOM 1531 O O . ALA A 1 196 ? -20.591 -8.361 19.314 1.00 50.06 196 ALA A O 1
ATOM 1532 N N . THR A 1 197 ? -22.388 -7.928 20.565 1.00 44.69 197 THR A N 1
ATOM 1533 C CA . THR A 1 197 ? -22.433 -9.256 21.171 1.00 44.69 197 THR A CA 1
ATOM 1534 C C . THR A 1 197 ? -23.201 -10.147 20.192 1.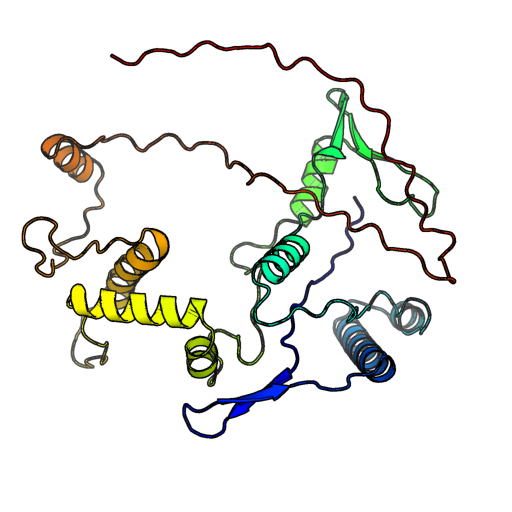00 44.69 197 THR A C 1
ATOM 1536 O O . THR A 1 197 ? -24.349 -9.846 19.849 1.00 44.69 197 THR A O 1
ATOM 1539 N N . PRO A 1 198 ? -22.574 -11.187 19.617 1.00 47.47 198 PRO A N 1
ATOM 1540 C CA . PRO A 1 198 ? -23.300 -12.129 18.786 1.00 47.47 198 PRO A CA 1
ATOM 1541 C C . PRO A 1 198 ? -24.308 -12.856 19.678 1.00 47.47 198 PRO A C 1
ATOM 1543 O O . PRO A 1 198 ? -23.934 -13.733 20.446 1.00 47.47 198 PRO A O 1
ATOM 1546 N N . ASP A 1 199 ? -25.580 -12.469 19.598 1.00 45.81 199 ASP A N 1
ATOM 1547 C CA . ASP A 1 199 ? -26.669 -13.197 20.242 1.00 45.81 199 ASP A CA 1
ATOM 1548 C C . ASP A 1 199 ? -26.839 -14.551 19.524 1.00 45.81 199 ASP A C 1
ATOM 1550 O O . ASP A 1 199 ? -27.211 -14.571 18.339 1.00 45.81 199 ASP A O 1
ATOM 1554 N N . PRO A 1 200 ? -26.546 -15.683 20.191 1.00 52.06 200 PRO A N 1
ATOM 1555 C CA . PRO A 1 200 ? -26.572 -17.005 19.571 1.00 52.06 200 PRO A CA 1
ATOM 1556 C C . PRO A 1 200 ? -27.987 -17.459 19.180 1.00 52.06 200 PRO A C 1
ATOM 1558 O O . PRO A 1 200 ? -28.129 -18.451 18.470 1.00 52.06 200 PRO A O 1
ATOM 1561 N N . THR A 1 201 ? -29.035 -16.748 19.608 1.00 49.69 201 THR A N 1
ATOM 1562 C CA . THR A 1 201 ? -30.436 -17.136 19.373 1.00 49.69 201 THR A CA 1
ATOM 1563 C C . THR A 1 201 ? -31.070 -16.491 18.134 1.00 49.69 201 THR A C 1
ATOM 1565 O O . THR A 1 201 ? -32.163 -16.877 17.715 1.00 49.69 201 THR A O 1
ATOM 1568 N N . SER A 1 202 ? -30.398 -15.532 17.489 1.00 48.16 202 SER A N 1
ATOM 1569 C CA . SER A 1 202 ? -30.986 -14.785 16.374 1.00 48.16 202 SER A CA 1
ATOM 1570 C C . SER A 1 202 ? -30.768 -15.460 15.012 1.00 48.16 202 SER A C 1
ATOM 1572 O O . SER A 1 202 ? -29.706 -15.325 14.404 1.00 48.16 202 SER A O 1
ATOM 1574 N N . ALA A 1 203 ? -31.822 -16.083 14.473 1.00 46.75 203 ALA A N 1
ATOM 1575 C CA . ALA A 1 203 ? -31.855 -16.768 13.170 1.00 46.75 203 ALA A CA 1
ATOM 1576 C C . ALA A 1 203 ? -31.569 -15.887 11.929 1.00 46.75 203 ALA A C 1
ATOM 1578 O O . ALA A 1 203 ? -31.465 -16.397 10.812 1.00 46.75 203 ALA A O 1
ATOM 1579 N N . ALA A 1 204 ? -31.448 -14.564 12.076 1.00 49.78 204 ALA A N 1
ATOM 1580 C CA . ALA A 1 204 ? -31.058 -13.709 10.959 1.00 49.78 204 ALA A CA 1
ATOM 1581 C C . ALA A 1 204 ? -29.546 -13.813 10.703 1.00 49.78 204 ALA A C 1
ATOM 1583 O O . ALA A 1 204 ? -28.736 -13.715 11.622 1.00 49.78 204 ALA A O 1
ATOM 1584 N N . ASN A 1 205 ? -29.179 -13.996 9.431 1.00 47.94 205 ASN A N 1
ATOM 1585 C CA . ASN A 1 205 ? -27.803 -14.209 8.992 1.00 47.94 205 ASN A CA 1
ATOM 1586 C C . ASN A 1 205 ? -26.876 -13.103 9.554 1.00 47.94 205 ASN A C 1
ATOM 1588 O O . ASN A 1 205 ? -27.039 -11.933 9.177 1.00 47.94 205 ASN A O 1
ATOM 1592 N N . PRO A 1 206 ? -25.915 -13.429 10.441 1.00 52.03 206 PRO A N 1
ATOM 1593 C CA . PRO A 1 206 ? -25.052 -12.445 11.097 1.00 52.03 206 PRO A CA 1
ATOM 1594 C C . PRO A 1 206 ? -24.292 -11.569 10.091 1.00 52.03 206 PRO A C 1
ATOM 1596 O O . PRO A 1 206 ? -24.077 -10.384 10.347 1.00 52.03 206 PRO A O 1
ATOM 1599 N N . LEU A 1 207 ? -24.003 -12.103 8.898 1.00 46.91 207 LEU A N 1
ATOM 1600 C CA . LEU A 1 207 ? -23.349 -11.385 7.804 1.00 46.91 207 LEU A CA 1
ATOM 1601 C C . LEU A 1 207 ? -24.194 -10.232 7.245 1.00 46.91 207 LEU A C 1
ATOM 1603 O O . LEU A 1 207 ? -23.640 -9.196 6.894 1.00 46.91 207 LEU A O 1
ATOM 1607 N N . ARG A 1 208 ? -25.529 -10.356 7.196 1.00 47.62 208 ARG A N 1
ATOM 1608 C CA . ARG A 1 208 ? -26.416 -9.280 6.708 1.00 47.62 208 ARG A CA 1
ATOM 1609 C C . ARG A 1 208 ? -26.489 -8.106 7.684 1.00 47.62 208 ARG A C 1
ATOM 1611 O O . ARG A 1 208 ? -26.494 -6.956 7.251 1.00 47.62 208 ARG A O 1
ATOM 1618 N N . ARG A 1 209 ? -26.513 -8.384 8.993 1.00 52.53 209 ARG A N 1
ATOM 1619 C CA . ARG A 1 209 ? -26.483 -7.345 10.038 1.00 52.53 209 ARG A CA 1
ATOM 1620 C C . ARG A 1 209 ? -25.128 -6.651 10.097 1.00 52.53 209 ARG A C 1
ATOM 1622 O O . ARG A 1 209 ? -25.088 -5.429 10.179 1.00 52.53 209 ARG A O 1
ATOM 1629 N N . ALA A 1 210 ? -24.043 -7.419 10.013 1.00 54.56 210 ALA A N 1
ATOM 1630 C CA . ALA A 1 210 ? -22.698 -6.869 9.920 1.00 54.56 210 ALA A CA 1
ATOM 1631 C C . ALA A 1 210 ? -22.557 -5.989 8.668 1.00 54.56 210 ALA A C 1
ATOM 1633 O O . ALA A 1 210 ? -22.179 -4.835 8.792 1.00 54.56 210 ALA A O 1
ATOM 1634 N N . ALA A 1 211 ? -22.981 -6.461 7.490 1.00 52.25 211 ALA A N 1
ATOM 1635 C CA . ALA A 1 211 ? -22.887 -5.706 6.238 1.00 52.25 211 ALA A CA 1
ATOM 1636 C C . ALA A 1 211 ? -23.692 -4.390 6.241 1.00 52.25 211 ALA A C 1
ATOM 1638 O O . ALA A 1 211 ? -23.173 -3.361 5.811 1.00 52.25 211 ALA A O 1
ATOM 1639 N N . ALA A 1 212 ? -24.925 -4.392 6.765 1.00 53.31 212 ALA A N 1
ATOM 1640 C CA . ALA A 1 212 ? -25.746 -3.180 6.863 1.00 53.31 212 ALA A CA 1
ATOM 1641 C C . ALA A 1 212 ? -25.146 -2.138 7.829 1.00 53.31 212 ALA A C 1
ATOM 1643 O O . ALA A 1 212 ? -25.168 -0.942 7.541 1.00 53.31 212 ALA A O 1
ATOM 1644 N N . ARG A 1 213 ? -24.563 -2.586 8.952 1.00 60.16 213 ARG A N 1
ATOM 1645 C CA . ARG A 1 213 ? -23.865 -1.721 9.923 1.00 60.16 213 ARG A CA 1
ATOM 1646 C C . ARG A 1 213 ? -22.525 -1.217 9.386 1.00 60.16 213 ARG A C 1
ATOM 1648 O O . ARG A 1 213 ? -22.177 -0.058 9.591 1.00 60.16 213 ARG A O 1
ATOM 1655 N N . CYS A 1 214 ? -21.807 -2.062 8.647 1.00 68.19 214 CYS A N 1
ATOM 1656 C CA . CYS A 1 214 ? -20.540 -1.713 8.019 1.00 68.19 214 CYS A CA 1
ATOM 1657 C C . CYS A 1 214 ? -20.708 -0.612 6.970 1.00 68.19 214 CYS A C 1
ATOM 1659 O O . CYS A 1 214 ? -19.867 0.273 6.923 1.00 68.19 214 CYS A O 1
ATOM 1661 N N . TRP A 1 215 ? -21.782 -0.603 6.171 1.00 80.94 215 TRP A N 1
ATOM 1662 C CA . TRP A 1 215 ? -21.988 0.467 5.187 1.00 80.94 215 TRP A CA 1
ATOM 1663 C C . TRP A 1 215 ? -22.156 1.850 5.835 1.00 80.94 215 TRP A C 1
ATOM 1665 O O . TRP A 1 215 ? -21.508 2.797 5.400 1.00 80.94 215 TRP A O 1
ATOM 1675 N N . ALA A 1 216 ? -22.957 1.967 6.900 1.00 79.81 216 ALA A N 1
ATOM 1676 C CA . ALA A 1 216 ? -23.178 3.251 7.572 1.00 79.81 216 ALA A CA 1
ATOM 1677 C C . ALA A 1 216 ? -21.888 3.798 8.206 1.00 79.81 216 ALA A C 1
ATOM 1679 O O . ALA A 1 216 ? -21.576 4.976 8.053 1.00 79.81 216 ALA A O 1
ATOM 1680 N N . LEU A 1 217 ? -21.101 2.929 8.849 1.00 81.38 217 LEU A N 1
ATOM 1681 C CA . LEU A 1 217 ? -19.789 3.295 9.392 1.00 81.38 217 LEU A CA 1
ATOM 1682 C C . LEU A 1 217 ? -18.773 3.627 8.286 1.00 81.38 217 LEU A C 1
ATOM 1684 O O . LEU A 1 217 ? -17.942 4.512 8.463 1.00 81.38 217 LEU A O 1
ATOM 1688 N N . LEU A 1 218 ? -18.844 2.963 7.127 1.00 82.69 218 LEU A N 1
ATOM 1689 C CA . LEU A 1 218 ? -18.018 3.306 5.965 1.00 82.69 218 LEU A CA 1
ATOM 1690 C C . LEU A 1 218 ? -18.384 4.679 5.393 1.00 82.69 218 LEU A C 1
ATOM 1692 O O . LEU A 1 218 ? -17.481 5.434 5.041 1.00 82.69 218 LEU A O 1
ATOM 1696 N N . LEU A 1 219 ? -19.671 5.029 5.335 1.00 83.44 219 LEU A N 1
ATOM 1697 C CA . LEU A 1 219 ? -20.092 6.370 4.930 1.00 83.44 219 LEU A CA 1
ATOM 1698 C C . LEU A 1 219 ? -19.644 7.437 5.927 1.00 83.44 219 LEU A C 1
ATOM 1700 O O . LEU A 1 219 ? -19.093 8.443 5.496 1.00 83.44 219 LEU A O 1
ATOM 1704 N N . ALA A 1 220 ? -19.793 7.194 7.231 1.00 82.00 220 ALA A N 1
ATOM 1705 C CA . ALA A 1 220 ? -19.285 8.101 8.260 1.00 82.00 220 ALA A CA 1
ATOM 1706 C C . ALA A 1 220 ? -17.774 8.314 8.133 1.00 82.00 220 ALA A C 1
ATOM 1708 O O . ALA A 1 220 ? -17.284 9.427 8.272 1.00 82.00 220 ALA A O 1
ATOM 1709 N N . ARG A 1 221 ? -17.034 7.258 7.786 1.00 80.19 221 ARG A N 1
ATOM 1710 C CA . ARG A 1 221 ? -15.587 7.332 7.589 1.00 80.19 221 ARG A CA 1
ATOM 1711 C C . ARG A 1 221 ? -15.160 8.097 6.336 1.00 80.19 221 ARG A C 1
ATOM 1713 O O . ARG A 1 221 ? -14.105 8.715 6.355 1.00 80.19 221 ARG A O 1
ATOM 1720 N N . ILE A 1 222 ? -15.890 7.950 5.231 1.00 79.38 222 ILE A N 1
ATOM 1721 C CA . ILE A 1 222 ? -15.469 8.460 3.913 1.00 79.38 222 ILE A CA 1
ATOM 1722 C C . ILE A 1 222 ? -16.074 9.833 3.624 1.00 79.38 222 ILE A C 1
ATOM 1724 O O . ILE A 1 222 ? -15.401 10.691 3.064 1.00 79.38 222 ILE A O 1
ATOM 1728 N N . TYR A 1 223 ? -17.346 10.014 3.969 1.00 80.12 223 TYR A N 1
ATOM 1729 C CA . TYR A 1 223 ? -18.138 11.202 3.651 1.00 80.12 223 TYR A CA 1
ATOM 1730 C C . TYR A 1 223 ? -18.461 12.048 4.880 1.00 80.12 223 TYR A C 1
ATOM 1732 O O . TYR A 1 223 ? -19.207 13.014 4.751 1.00 80.12 223 TYR A O 1
ATOM 1740 N N . GLU A 1 224 ? -17.954 11.665 6.058 1.00 79.50 224 GLU A N 1
ATOM 1741 C CA . GLU A 1 224 ? -18.152 12.402 7.313 1.00 79.50 224 GLU A CA 1
ATOM 1742 C C . GLU A 1 224 ? -19.642 12.662 7.611 1.00 79.50 224 GLU A C 1
ATOM 1744 O O . GLU A 1 224 ? -20.028 13.676 8.186 1.00 79.50 224 GLU A O 1
ATOM 1749 N N . CYS A 1 225 ? -20.511 11.729 7.200 1.00 84.06 225 CYS A N 1
ATOM 1750 C CA . CYS A 1 225 ? -21.958 11.834 7.352 1.00 84.06 225 CYS A CA 1
ATOM 1751 C C . CYS A 1 225 ? -22.524 10.692 8.205 1.00 84.06 225 CYS A C 1
ATOM 1753 O O . CYS A 1 225 ? -22.036 9.565 8.174 1.00 84.06 225 CYS A O 1
ATOM 1755 N N . LEU A 1 226 ? -23.589 10.973 8.960 1.00 85.25 226 LEU A N 1
ATOM 1756 C CA . LEU A 1 226 ? -24.266 9.991 9.812 1.00 85.25 226 LEU A CA 1
ATOM 1757 C C . LEU A 1 226 ? -25.587 9.557 9.159 1.00 85.25 226 LEU A C 1
ATOM 1759 O O . LEU A 1 226 ? -26.643 10.100 9.492 1.00 85.25 226 LEU A O 1
ATOM 1763 N N . PRO A 1 227 ? -25.574 8.586 8.223 1.00 83.44 227 PRO A N 1
ATOM 1764 C CA . PRO A 1 227 ? -26.739 8.253 7.399 1.00 83.44 227 PRO A CA 1
ATOM 1765 C C . PRO A 1 227 ? -27.912 7.674 8.197 1.00 83.44 227 PRO A C 1
ATOM 1767 O O . PRO A 1 227 ? -29.022 7.606 7.680 1.00 83.44 227 PRO A O 1
ATOM 1770 N N . LEU A 1 228 ? -27.683 7.241 9.442 1.00 86.69 228 LEU A N 1
ATOM 1771 C CA . LEU A 1 228 ? -28.716 6.731 10.345 1.00 86.69 228 LEU A CA 1
ATOM 1772 C C . LEU A 1 228 ? -29.121 7.747 11.417 1.00 86.69 228 LEU A C 1
ATOM 1774 O O . LEU A 1 228 ? -29.744 7.372 12.403 1.00 86.69 228 LEU A O 1
ATOM 1778 N N . ARG A 1 229 ? -28.810 9.031 11.235 1.00 86.69 229 ARG A N 1
ATOM 1779 C CA . ARG A 1 229 ? -29.301 10.107 12.095 1.00 86.69 229 ARG A CA 1
ATOM 1780 C C . ARG A 1 229 ? -30.334 10.933 11.343 1.00 86.69 229 ARG A C 1
ATOM 1782 O O . ARG A 1 229 ? -30.093 11.369 10.221 1.00 86.69 229 ARG A O 1
ATOM 1789 N N . CYS A 1 230 ? -31.507 11.136 11.939 1.00 85.69 230 CYS A N 1
ATOM 1790 C CA . CYS A 1 230 ? -32.542 11.935 11.295 1.00 85.69 230 CYS A CA 1
ATOM 1791 C C . CYS A 1 230 ? -32.069 13.395 11.156 1.00 85.69 230 CYS A C 1
ATOM 1793 O O . CYS A 1 230 ? -31.785 14.017 12.180 1.00 85.69 230 CYS A O 1
ATOM 1795 N N . PRO A 1 231 ? -32.065 13.994 9.951 1.00 85.44 231 PRO A N 1
ATOM 1796 C CA . PRO A 1 231 ? -31.617 15.378 9.764 1.00 85.44 231 PRO A CA 1
ATOM 1797 C C . PRO A 1 231 ? -32.551 16.417 10.408 1.00 85.44 231 PRO A C 1
ATOM 1799 O O . PRO A 1 231 ? -32.189 17.582 10.509 1.00 85.44 231 PRO A O 1
ATOM 1802 N N . ARG A 1 232 ? -33.761 16.019 10.831 1.00 88.19 232 ARG A N 1
ATOM 1803 C CA . ARG A 1 232 ? -34.756 16.924 11.435 1.00 88.19 232 ARG A CA 1
ATOM 1804 C C . ARG A 1 232 ? -34.773 16.886 12.959 1.00 88.19 232 ARG A C 1
ATOM 1806 O O . ARG A 1 232 ? -34.938 17.925 13.581 1.00 88.19 232 ARG A O 1
ATOM 1813 N N . CYS A 1 233 ? -34.671 15.698 13.556 1.00 90.50 233 CYS A N 1
ATOM 1814 C CA . CYS A 1 233 ? -34.815 15.515 15.006 1.00 90.50 233 CYS A CA 1
ATOM 1815 C C . CYS A 1 233 ? -33.607 14.854 15.676 1.00 90.50 233 CYS A C 1
ATOM 1817 O O . CYS A 1 233 ? -33.648 14.601 16.877 1.00 90.50 233 CYS A O 1
ATOM 1819 N N . SER A 1 234 ? -32.551 14.545 14.917 1.00 83.62 234 SER A N 1
ATOM 1820 C CA . SER A 1 234 ? -31.308 13.938 15.406 1.00 83.62 234 SER A CA 1
ATOM 1821 C C . SER A 1 234 ? -31.454 12.566 16.072 1.00 83.62 234 SER A C 1
ATOM 1823 O O . SER A 1 234 ? -30.490 12.070 16.652 1.00 83.62 234 SER A O 1
ATOM 1825 N N . GLN A 1 235 ? -32.630 11.940 15.970 1.00 85.56 235 GLN A N 1
ATOM 1826 C CA . GLN A 1 235 ? -32.893 10.610 16.515 1.00 85.56 235 GLN A CA 1
ATOM 1827 C C . GLN A 1 235 ? -32.316 9.505 15.613 1.00 85.56 235 GLN A C 1
ATOM 1829 O O . GLN A 1 235 ? -32.283 9.685 14.385 1.00 85.56 235 GLN A O 1
ATOM 1834 N N . PRO A 1 236 ? -31.911 8.355 16.188 1.00 83.69 236 PRO A N 1
ATOM 1835 C CA . PRO A 1 236 ? -31.467 7.195 15.424 1.00 83.69 236 PRO A CA 1
ATOM 1836 C C . PRO A 1 236 ? -32.565 6.684 14.483 1.00 83.69 236 PRO A C 1
ATOM 1838 O O . PRO A 1 236 ? -33.706 6.450 14.887 1.00 83.69 236 PRO A O 1
ATOM 1841 N N . MET A 1 237 ? -32.220 6.489 13.214 1.00 82.50 237 MET A N 1
ATOM 1842 C CA . MET A 1 237 ? -33.088 5.914 12.192 1.00 82.50 237 MET A CA 1
ATOM 1843 C C . MET A 1 237 ? -32.861 4.406 12.093 1.00 82.50 237 MET A C 1
ATOM 1845 O O . MET A 1 237 ? -31.735 3.916 12.169 1.00 82.50 237 MET A O 1
ATOM 1849 N N . ARG A 1 238 ? -33.941 3.652 11.867 1.00 76.50 238 ARG A N 1
ATOM 1850 C CA . ARG A 1 238 ? -33.884 2.200 11.662 1.00 76.50 238 ARG A CA 1
ATOM 1851 C C . ARG A 1 238 ? -34.025 1.868 10.183 1.00 76.50 238 ARG A C 1
ATOM 1853 O O . ARG A 1 238 ? -34.949 2.346 9.530 1.00 76.50 238 ARG A O 1
ATOM 1860 N N . LEU A 1 239 ? -33.167 0.984 9.678 1.00 76.25 239 LEU A N 1
ATOM 1861 C CA . LEU A 1 239 ? -33.312 0.429 8.335 1.00 76.25 239 LEU A CA 1
ATOM 1862 C C . LEU A 1 239 ? -34.558 -0.470 8.270 1.00 76.25 239 LEU A C 1
ATOM 1864 O O . LEU A 1 239 ? -34.654 -1.448 9.010 1.00 76.25 239 LEU A O 1
ATOM 1868 N N . ILE A 1 240 ? -35.513 -0.121 7.404 1.00 79.38 240 ILE A N 1
ATOM 1869 C CA . ILE A 1 240 ? -36.784 -0.851 7.256 1.00 79.38 240 ILE A CA 1
ATOM 1870 C C . ILE A 1 240 ? -36.690 -1.888 6.129 1.00 79.38 240 ILE A C 1
ATOM 1872 O O . ILE A 1 240 ? -37.089 -3.033 6.320 1.00 79.38 240 ILE A O 1
ATOM 1876 N N . ALA A 1 241 ? -36.139 -1.509 4.972 1.00 78.81 241 ALA A N 1
ATOM 1877 C CA . ALA A 1 241 ? -35.982 -2.383 3.812 1.00 78.81 241 ALA A CA 1
ATOM 1878 C C . ALA A 1 241 ? -34.853 -1.891 2.890 1.00 78.81 241 ALA A C 1
ATOM 1880 O O . ALA A 1 241 ? -34.521 -0.707 2.889 1.00 78.81 241 ALA A O 1
ATOM 1881 N N . PHE A 1 242 ? -34.301 -2.801 2.084 1.00 81.75 242 PHE A N 1
ATOM 1882 C CA . PHE A 1 242 ? -33.513 -2.456 0.901 1.00 81.75 242 PHE A CA 1
ATOM 1883 C C . PHE A 1 242 ? -34.426 -2.554 -0.316 1.00 81.75 242 PHE A C 1
ATOM 1885 O O . PHE A 1 242 ? -35.062 -3.588 -0.510 1.00 81.75 242 PHE A O 1
ATOM 1892 N N . ILE A 1 243 ? -34.486 -1.491 -1.111 1.00 85.31 243 ILE A N 1
ATOM 1893 C CA . ILE A 1 243 ? -35.278 -1.438 -2.339 1.00 85.31 243 ILE A CA 1
ATOM 1894 C C . ILE A 1 243 ? -34.297 -1.556 -3.495 1.00 85.31 243 ILE A C 1
ATOM 1896 O O . ILE A 1 243 ? -33.397 -0.726 -3.614 1.00 85.31 243 ILE A O 1
ATOM 1900 N N . ILE A 1 244 ? -34.434 -2.610 -4.295 1.00 89.50 244 ILE A N 1
ATOM 1901 C CA . ILE A 1 244 ? -33.479 -2.939 -5.364 1.00 89.50 244 ILE A CA 1
ATOM 1902 C C . ILE A 1 244 ? -34.130 -2.942 -6.748 1.00 89.50 244 ILE A C 1
ATOM 1904 O O . ILE A 1 244 ? -33.425 -2.946 -7.752 1.00 89.50 244 ILE A O 1
ATOM 1908 N N . GLU A 1 245 ? -35.462 -2.925 -6.817 1.00 93.25 245 GLU A N 1
ATOM 1909 C CA . GLU A 1 245 ? -36.220 -2.938 -8.062 1.00 93.25 245 GLU A CA 1
ATOM 1910 C C . GLU A 1 245 ? -36.189 -1.550 -8.733 1.00 93.25 245 GLU A C 1
ATOM 1912 O O . GLU A 1 245 ? -36.764 -0.602 -8.183 1.00 93.25 245 GLU A O 1
ATOM 1917 N N . PRO A 1 246 ? -35.610 -1.414 -9.946 1.00 91.06 246 PRO A N 1
ATOM 1918 C CA . PRO A 1 246 ? -35.517 -0.136 -10.658 1.00 91.06 246 PRO A CA 1
ATOM 1919 C C . PRO A 1 246 ? -36.830 0.662 -10.758 1.00 91.06 246 PRO A C 1
ATOM 1921 O O . PRO A 1 246 ? -36.819 1.834 -10.380 1.00 91.06 246 PRO A O 1
ATOM 1924 N N . PRO A 1 247 ? -37.988 0.075 -11.139 1.00 94.19 247 PRO A N 1
ATOM 1925 C CA . PRO A 1 247 ? -39.222 0.857 -11.262 1.00 94.19 247 PRO A CA 1
ATOM 1926 C C . PRO A 1 247 ? -39.725 1.392 -9.912 1.00 94.19 247 PRO A C 1
ATOM 1928 O O . PRO A 1 247 ? -40.392 2.425 -9.850 1.00 94.19 247 PRO A O 1
ATOM 1931 N N . VAL A 1 248 ? -39.412 0.705 -8.808 1.00 94.19 248 VAL A N 1
ATOM 1932 C CA . VAL A 1 248 ? -39.778 1.160 -7.460 1.00 94.19 248 VAL A CA 1
ATOM 1933 C C . VAL A 1 248 ? -38.864 2.304 -7.031 1.00 94.19 248 VAL A C 1
ATOM 1935 O O . VAL A 1 248 ? -39.355 3.298 -6.496 1.00 94.19 248 VAL A O 1
ATOM 1938 N N . ILE A 1 249 ? -37.563 2.182 -7.303 1.00 91.81 249 ILE A N 1
ATOM 1939 C CA . ILE A 1 249 ? -36.566 3.223 -7.036 1.00 91.81 249 ILE A CA 1
ATOM 1940 C C . ILE A 1 249 ? -36.935 4.506 -7.787 1.00 91.81 249 ILE A C 1
ATOM 1942 O O . ILE A 1 249 ? -37.054 5.555 -7.159 1.00 91.81 249 ILE A O 1
ATOM 1946 N N . GLU A 1 250 ? -37.203 4.425 -9.093 1.00 93.56 250 GLU A N 1
ATOM 1947 C CA . GLU A 1 250 ? -37.575 5.580 -9.921 1.00 93.56 250 GLU A CA 1
ATOM 1948 C C . GLU A 1 250 ? -38.828 6.288 -9.400 1.00 93.56 250 GLU A C 1
ATOM 1950 O O . GLU A 1 250 ? -38.851 7.516 -9.286 1.00 93.56 250 GLU A O 1
ATOM 1955 N N . ARG A 1 251 ? -39.857 5.522 -9.017 1.00 95.00 251 ARG A N 1
ATOM 1956 C CA . ARG A 1 251 ? -41.097 6.078 -8.462 1.00 95.00 251 ARG A CA 1
ATOM 1957 C C . ARG A 1 251 ? -40.855 6.817 -7.146 1.00 95.00 251 ARG A C 1
ATOM 1959 O O . ARG A 1 251 ? -41.440 7.877 -6.931 1.00 95.00 251 ARG A O 1
ATOM 1966 N N . ILE A 1 252 ? -40.005 6.273 -6.274 1.00 93.81 252 ILE A N 1
ATOM 1967 C CA . ILE A 1 252 ? -39.640 6.913 -5.004 1.00 93.81 252 ILE A CA 1
ATOM 1968 C C . ILE A 1 252 ? -38.836 8.185 -5.263 1.00 93.81 252 ILE A C 1
ATOM 1970 O O . ILE A 1 252 ? -39.201 9.228 -4.729 1.00 93.81 252 ILE A O 1
ATOM 1974 N N . LEU A 1 253 ? -37.789 8.117 -6.093 1.00 93.69 253 LEU A N 1
ATOM 1975 C CA . LEU A 1 253 ? -36.926 9.256 -6.421 1.00 93.69 253 LEU A CA 1
ATOM 1976 C C . LEU A 1 253 ? -37.724 10.405 -7.047 1.00 93.69 253 LEU A C 1
ATOM 1978 O O . LEU A 1 253 ? -37.608 11.541 -6.595 1.00 93.69 253 LEU A O 1
ATOM 1982 N N . THR A 1 254 ? -38.614 10.092 -7.993 1.00 94.94 254 THR A N 1
ATOM 1983 C CA . THR A 1 254 ? -39.529 11.070 -8.604 1.00 94.94 254 THR A CA 1
ATOM 1984 C C . THR A 1 254 ? -40.416 11.731 -7.550 1.00 94.94 254 THR A C 1
ATOM 1986 O O . THR A 1 254 ? -40.568 12.949 -7.541 1.00 94.94 254 THR A O 1
ATOM 1989 N N . HIS A 1 255 ? -40.977 10.946 -6.625 1.00 95.69 255 HIS A N 1
ATOM 1990 C CA . HIS A 1 255 ? -41.841 11.466 -5.566 1.00 95.69 255 HIS A CA 1
ATOM 1991 C C . HIS A 1 255 ? -41.109 12.414 -4.601 1.00 95.69 255 HIS A C 1
ATOM 1993 O O . HIS A 1 255 ? -41.705 13.384 -4.140 1.00 95.69 255 HIS A O 1
ATOM 1999 N N . ILE A 1 256 ? -39.829 12.159 -4.310 1.00 93.75 256 ILE A N 1
ATOM 2000 C CA . ILE A 1 256 ? -39.008 13.004 -3.423 1.00 93.75 256 ILE A CA 1
ATOM 2001 C C . ILE A 1 256 ? -38.226 14.102 -4.166 1.00 93.75 256 ILE A C 1
ATOM 2003 O O . ILE A 1 256 ? -37.422 14.793 -3.543 1.00 93.75 256 ILE A O 1
ATOM 2007 N N . GLY A 1 257 ? -38.437 14.260 -5.478 1.00 93.31 257 GLY A N 1
ATOM 2008 C CA . GLY A 1 257 ? -37.785 15.287 -6.297 1.00 93.31 257 GLY A CA 1
ATOM 2009 C C . GLY A 1 257 ? -36.287 15.066 -6.531 1.00 93.31 257 GLY A C 1
ATOM 2010 O O . GLY A 1 257 ? -35.555 16.032 -6.725 1.00 93.31 257 GLY A O 1
ATOM 2011 N N . GLN A 1 258 ? -35.814 13.818 -6.480 1.00 92.25 258 GLN A N 1
ATOM 2012 C CA . GLN A 1 258 ? -34.417 13.461 -6.741 1.00 92.25 258 GLN A CA 1
ATOM 2013 C C . GLN A 1 258 ? -34.230 12.942 -8.179 1.00 92.25 258 GLN A C 1
ATOM 2015 O O . GLN A 1 258 ? -35.152 12.328 -8.725 1.00 92.25 258 GLN A O 1
ATOM 2020 N N . PRO A 1 259 ? -33.049 13.133 -8.801 1.00 90.56 259 PRO A N 1
ATOM 2021 C CA . PRO A 1 259 ? -32.771 12.622 -10.142 1.00 90.56 259 PRO A CA 1
ATOM 2022 C C . PRO A 1 259 ? -32.891 11.094 -10.212 1.00 90.56 259 PRO A C 1
ATOM 2024 O O . PRO A 1 259 ? -32.342 10.383 -9.372 1.00 90.56 259 PRO A O 1
ATOM 2027 N N . THR A 1 260 ? -33.573 10.583 -11.238 1.00 89.94 260 THR A N 1
ATOM 2028 C CA . THR A 1 260 ? -33.703 9.137 -11.505 1.00 89.94 260 THR A CA 1
ATOM 2029 C C . THR A 1 260 ? -32.552 8.583 -12.343 1.00 89.94 260 THR A C 1
ATOM 2031 O O . THR A 1 260 ? -32.286 7.383 -12.324 1.00 89.94 260 THR A O 1
ATOM 2034 N N . THR A 1 261 ? -31.840 9.451 -13.060 1.00 85.88 261 THR A N 1
ATOM 2035 C CA . THR A 1 261 ? -30.664 9.096 -13.855 1.00 85.88 261 THR A CA 1
ATOM 2036 C C . THR A 1 261 ? -29.387 9.229 -13.025 1.00 85.88 261 THR A C 1
ATOM 2038 O O . THR A 1 261 ? -29.178 10.281 -12.412 1.00 85.88 261 THR A O 1
ATOM 2041 N N . PRO A 1 262 ? -28.501 8.217 -13.019 1.00 79.38 262 PRO A N 1
ATOM 2042 C CA . PRO A 1 262 ? -27.227 8.308 -12.317 1.00 79.38 262 PRO A CA 1
ATOM 2043 C C . PRO A 1 262 ? -26.344 9.416 -12.919 1.00 79.38 262 PRO A C 1
ATOM 2045 O O . PRO A 1 262 ? -26.419 9.668 -14.126 1.00 79.38 262 PRO A O 1
ATOM 2048 N N . PRO A 1 263 ? -25.488 10.070 -12.112 1.00 78.94 263 PRO A N 1
ATOM 2049 C CA . PRO A 1 263 ? -24.561 11.072 -12.621 1.00 78.94 263 PRO A CA 1
ATOM 2050 C C . PRO A 1 263 ? -23.609 10.449 -13.657 1.00 78.94 263 PRO A C 1
ATOM 2052 O O . PRO A 1 263 ? -23.192 9.296 -13.494 1.00 78.94 263 PRO A O 1
ATOM 2055 N N . PRO A 1 264 ? -23.243 11.188 -14.720 1.00 79.25 264 PRO A N 1
ATOM 2056 C CA . PRO A 1 264 ? -22.334 10.683 -15.737 1.00 79.25 264 PRO A CA 1
ATOM 2057 C C . PRO A 1 264 ? -20.971 10.363 -15.114 1.00 79.25 264 PRO A C 1
ATOM 2059 O O . PRO A 1 264 ? -20.430 11.140 -14.325 1.00 79.25 264 PRO A O 1
ATOM 2062 N N . VAL A 1 265 ? -20.403 9.212 -15.477 1.00 71.56 265 VAL A N 1
ATOM 2063 C CA . VAL A 1 265 ? -19.071 8.809 -15.013 1.00 71.56 265 VAL A CA 1
ATOM 2064 C C . VAL A 1 265 ? -18.038 9.735 -15.652 1.00 71.56 265 VAL A C 1
ATOM 2066 O O . VAL A 1 265 ? -17.756 9.638 -16.845 1.00 71.56 265 VAL A O 1
ATOM 2069 N N . LEU A 1 266 ? -17.483 10.651 -14.860 1.00 59.91 266 LEU A N 1
ATOM 2070 C CA . LEU A 1 266 ? -16.390 11.516 -15.296 1.00 59.91 266 LEU A CA 1
ATOM 2071 C C . LEU A 1 266 ? -15.064 10.731 -15.327 1.00 59.91 266 LEU A C 1
ATOM 2073 O O . LEU A 1 266 ? -14.852 9.849 -14.489 1.00 59.91 266 LEU A O 1
ATOM 2077 N N . PRO A 1 267 ? -14.145 11.044 -16.259 1.00 54.53 267 PRO A N 1
ATOM 2078 C CA . PRO A 1 267 ? -12.823 10.426 -16.290 1.00 54.53 267 PRO A CA 1
ATOM 2079 C C . PRO A 1 267 ? -12.045 10.726 -15.001 1.00 54.53 267 PRO A C 1
ATOM 2081 O O . PRO A 1 267 ? -12.093 11.840 -14.474 1.00 54.53 267 PRO A O 1
ATOM 2084 N N . ALA A 1 268 ? -11.305 9.732 -14.501 1.00 49.19 268 ALA A N 1
ATOM 2085 C CA . ALA A 1 268 ? -10.468 9.885 -13.315 1.00 49.19 268 ALA A CA 1
ATOM 2086 C C . ALA A 1 268 ? -9.399 10.965 -13.558 1.00 49.19 268 ALA A C 1
ATOM 2088 O O . ALA A 1 268 ? -8.605 10.856 -14.492 1.00 49.19 268 ALA A O 1
ATOM 2089 N N . ARG A 1 269 ? -9.373 12.011 -12.724 1.00 44.03 269 ARG A N 1
ATOM 2090 C CA . ARG A 1 269 ? -8.331 13.046 -12.767 1.00 44.03 269 ARG A CA 1
ATOM 2091 C C . ARG A 1 269 ? -7.233 12.729 -11.757 1.00 44.03 269 ARG A C 1
ATOM 2093 O O . ARG A 1 269 ? -7.521 12.412 -10.604 1.00 44.03 269 ARG A O 1
ATOM 2100 N N . SER A 1 270 ? -5.981 12.842 -12.187 1.00 39.22 270 SER A N 1
ATOM 2101 C CA . SER A 1 270 ? -4.823 12.782 -11.293 1.00 39.22 270 SER A CA 1
ATOM 2102 C C . SER A 1 270 ? -4.795 14.019 -10.380 1.00 39.22 270 SER A C 1
ATOM 2104 O O . SER A 1 270 ? -5.084 15.116 -10.864 1.00 39.22 270 SER A O 1
ATOM 2106 N N . PRO A 1 271 ? -4.424 13.890 -9.090 1.00 43.81 271 PRO A N 1
ATOM 2107 C CA . PRO A 1 271 ? -4.155 15.047 -8.239 1.00 43.81 271 PRO A CA 1
ATOM 2108 C C . PRO A 1 271 ? -2.982 15.871 -8.803 1.00 43.81 271 PRO A C 1
ATOM 2110 O O . PRO A 1 271 ? -2.080 15.277 -9.404 1.00 43.81 271 PRO A O 1
ATOM 2113 N N . PRO A 1 272 ? -2.945 17.202 -8.591 1.00 43.72 272 PRO A N 1
ATOM 2114 C CA . PRO A 1 272 ? -1.816 18.030 -9.005 1.00 43.72 272 PRO A CA 1
ATOM 2115 C C . PRO A 1 272 ? -0.519 17.506 -8.372 1.00 43.72 272 PRO A C 1
ATOM 2117 O O . PRO A 1 272 ? -0.454 17.245 -7.166 1.00 43.72 272 PRO A O 1
ATOM 2120 N N . GLN A 1 273 ? 0.500 17.289 -9.203 1.00 41.44 273 GLN A N 1
ATOM 2121 C CA . GLN A 1 273 ? 1.816 16.859 -8.744 1.00 41.44 273 GLN A CA 1
ATOM 2122 C C . GLN A 1 273 ? 2.605 18.100 -8.323 1.00 41.44 273 GLN A C 1
ATOM 2124 O O . GLN A 1 273 ? 2.816 18.997 -9.130 1.00 41.44 273 GLN A O 1
ATOM 2129 N N . GLY A 1 274 ? 2.999 18.168 -7.050 1.00 44.31 274 GLY A N 1
ATOM 2130 C CA . GLY A 1 274 ? 3.995 19.131 -6.586 1.00 44.31 274 GLY A CA 1
ATOM 2131 C C . GLY A 1 274 ? 5.400 18.611 -6.882 1.00 44.31 274 GLY A C 1
ATOM 2132 O O . GLY A 1 274 ? 5.661 17.416 -6.721 1.00 44.31 274 GLY A O 1
ATOM 2133 N N . GLU A 1 275 ? 6.288 19.500 -7.316 1.00 38.72 275 GLU A N 1
ATOM 2134 C CA . GLU A 1 275 ? 7.675 19.184 -7.649 1.00 38.72 275 GLU A CA 1
ATOM 2135 C C . GLU A 1 275 ? 8.481 18.827 -6.391 1.00 38.72 275 GLU A C 1
ATOM 2137 O O . GLU A 1 275 ? 8.514 19.565 -5.408 1.00 38.72 275 GLU A O 1
ATOM 2142 N N . MET A 1 276 ? 9.171 17.688 -6.428 1.00 38.50 276 MET A N 1
ATOM 2143 C CA . MET A 1 276 ? 10.351 17.459 -5.602 1.00 38.50 276 MET A CA 1
ATOM 2144 C C . MET A 1 276 ? 11.493 16.990 -6.486 1.00 38.50 276 MET A C 1
ATOM 2146 O O . MET A 1 276 ? 11.371 15.984 -7.188 1.00 38.50 276 MET A O 1
ATOM 2150 N N . GLY A 1 277 ? 12.619 17.693 -6.391 1.00 37.69 277 GLY A N 1
ATOM 2151 C CA . GLY A 1 277 ? 13.891 17.251 -6.937 1.00 37.69 277 GLY A CA 1
ATOM 2152 C C . GLY A 1 277 ? 14.418 16.058 -6.146 1.00 37.69 277 GLY A C 1
ATOM 2153 O O . GLY A 1 277 ? 14.972 16.219 -5.066 1.00 37.69 277 GLY A O 1
ATOM 2154 N N . PHE A 1 278 ? 14.281 14.857 -6.705 1.00 37.94 278 PHE A N 1
ATOM 2155 C CA . PHE A 1 278 ? 15.058 13.678 -6.303 1.00 37.94 278 PHE A CA 1
ATOM 2156 C C . PHE A 1 278 ? 16.415 13.650 -7.032 1.00 37.94 278 PHE A C 1
ATOM 2158 O O . PHE A 1 278 ? 16.843 12.603 -7.516 1.00 37.94 278 PHE A O 1
ATOM 2165 N N . GLY A 1 279 ? 17.055 14.816 -7.160 1.00 34.25 279 GLY A N 1
ATOM 2166 C CA . GLY A 1 279 ? 18.429 14.938 -7.635 1.00 34.25 279 GLY A CA 1
ATOM 2167 C C . GLY A 1 279 ? 19.361 14.756 -6.445 1.00 34.25 279 GLY A C 1
ATOM 2168 O O . GLY A 1 279 ? 19.335 15.562 -5.516 1.00 34.25 279 GLY A O 1
ATOM 2169 N N . GLY A 1 280 ? 20.128 13.668 -6.436 1.00 30.73 280 GLY A N 1
ATOM 2170 C CA . GLY A 1 280 ? 21.125 13.406 -5.404 1.00 30.73 280 GLY A CA 1
ATOM 2171 C C . GLY A 1 280 ? 22.144 14.544 -5.336 1.00 30.73 280 GLY A C 1
ATOM 2172 O O . GLY A 1 280 ? 22.821 14.842 -6.316 1.00 30.73 280 GLY A O 1
ATOM 2173 N N . GLY A 1 281 ? 22.239 15.188 -4.173 1.00 28.84 281 GLY A N 1
ATOM 2174 C CA . GLY A 1 281 ? 23.303 16.134 -3.856 1.00 28.84 281 GLY A CA 1
ATOM 2175 C C . GLY A 1 281 ? 24.643 15.410 -3.729 1.00 28.84 281 GLY A C 1
ATOM 2176 O O . GLY A 1 281 ? 24.764 14.438 -2.986 1.00 28.84 281 GLY A O 1
ATOM 2177 N N . GLY A 1 282 ? 25.630 15.888 -4.485 1.00 33.06 282 GLY A N 1
ATOM 2178 C CA . GLY A 1 282 ? 26.966 15.313 -4.599 1.00 33.06 282 GLY A CA 1
ATOM 2179 C C . GLY A 1 282 ? 27.824 15.367 -3.327 1.00 33.06 282 GLY A C 1
ATOM 2180 O O . GLY A 1 282 ? 27.824 16.344 -2.581 1.00 33.06 282 GLY A O 1
ATOM 2181 N N . GLY A 1 283 ? 28.624 14.312 -3.162 1.00 25.69 283 GLY A N 1
ATOM 2182 C CA . GLY A 1 283 ? 29.780 14.165 -2.269 1.00 25.69 283 GLY A CA 1
ATOM 2183 C C . GLY A 1 283 ? 30.726 13.101 -2.859 1.00 25.69 283 GLY A C 1
ATOM 2184 O O . GLY A 1 283 ? 30.271 12.282 -3.658 1.00 25.69 283 GLY A O 1
ATOM 2185 N N . PRO A 1 284 ? 32.044 13.136 -2.587 1.00 33.41 284 PRO A N 1
ATOM 2186 C CA . PRO A 1 284 ? 33.068 12.709 -3.541 1.00 33.41 284 PRO A CA 1
ATOM 2187 C C . PRO A 1 284 ? 33.187 11.182 -3.633 1.00 33.41 284 PRO A C 1
ATOM 2189 O O . PRO A 1 284 ? 33.857 10.534 -2.836 1.00 33.41 284 PRO A O 1
ATOM 2192 N N . GLY A 1 285 ? 32.527 10.634 -4.645 1.00 35.88 285 GLY A N 1
ATOM 2193 C CA . GLY A 1 285 ? 32.546 9.222 -5.029 1.00 35.88 285 GLY A CA 1
ATOM 2194 C C . GLY A 1 285 ? 31.505 8.937 -6.111 1.00 35.88 285 GLY A C 1
ATOM 2195 O O . GLY A 1 285 ? 30.891 7.877 -6.100 1.00 35.88 285 GLY A O 1
ATOM 2196 N N . ALA A 1 286 ? 31.246 9.928 -6.974 1.00 29.75 286 ALA A N 1
ATOM 2197 C CA . ALA A 1 286 ? 30.198 9.884 -7.982 1.00 29.75 286 ALA A CA 1
ATOM 2198 C C . ALA A 1 286 ? 30.405 8.696 -8.929 1.00 29.75 286 ALA A C 1
ATOM 2200 O O . ALA A 1 286 ? 31.459 8.555 -9.553 1.00 29.75 286 ALA A O 1
ATOM 2201 N N . ASP A 1 287 ? 29.375 7.858 -9.012 1.00 34.59 287 ASP A N 1
ATOM 2202 C CA . ASP A 1 287 ? 29.240 6.807 -10.008 1.00 34.59 287 ASP A CA 1
ATOM 2203 C C . ASP A 1 287 ? 29.297 7.455 -11.412 1.00 34.59 287 ASP A C 1
ATOM 2205 O O . ASP A 1 287 ? 28.518 8.379 -11.675 1.00 34.59 287 ASP A O 1
ATOM 2209 N N . PRO A 1 288 ? 30.193 7.035 -12.329 1.00 31.28 288 PRO A N 1
ATOM 2210 C CA . PRO A 1 288 ? 30.335 7.639 -13.661 1.00 31.28 288 PRO A CA 1
ATOM 2211 C C . PRO A 1 288 ? 29.066 7.609 -14.534 1.00 31.28 288 PRO A C 1
ATOM 2213 O O . PRO A 1 288 ? 29.068 8.165 -15.632 1.00 31.28 288 PRO A O 1
ATOM 2216 N N . PHE A 1 289 ? 27.998 6.955 -14.071 1.00 36.44 289 PHE A N 1
ATOM 2217 C CA . PHE A 1 289 ? 26.749 6.729 -14.794 1.00 36.44 289 PHE A CA 1
ATOM 2218 C C . PHE A 1 289 ? 25.565 7.597 -14.331 1.00 36.44 289 PHE A C 1
ATOM 2220 O O . PHE A 1 289 ? 24.452 7.389 -14.819 1.00 36.44 289 PHE A O 1
ATOM 2227 N N . ASP A 1 290 ? 25.784 8.566 -13.435 1.00 33.81 290 ASP A N 1
ATOM 2228 C CA . ASP A 1 290 ? 24.754 9.496 -12.943 1.00 33.81 290 ASP A CA 1
ATOM 2229 C C . ASP A 1 290 ? 25.064 10.941 -13.384 1.00 33.81 290 ASP A C 1
ATOM 2231 O O . ASP A 1 290 ? 25.573 11.771 -12.633 1.00 33.81 290 ASP A O 1
ATOM 2235 N N . GLN A 1 291 ? 24.784 11.240 -14.656 1.00 32.62 291 GLN A N 1
ATOM 2236 C CA . GLN A 1 291 ? 24.762 12.611 -15.174 1.00 32.62 291 GLN A CA 1
ATOM 2237 C C . GLN A 1 291 ? 23.354 12.923 -15.694 1.00 32.62 291 GLN A C 1
ATOM 2239 O O . GLN A 1 291 ? 22.959 12.447 -16.759 1.00 32.62 291 GLN A O 1
ATOM 2244 N N . ASP A 1 292 ? 22.596 13.718 -14.937 1.00 33.94 292 ASP A N 1
ATOM 2245 C CA . ASP A 1 292 ? 21.395 14.395 -15.436 1.00 33.94 292 ASP A CA 1
ATOM 2246 C C . ASP A 1 292 ? 21.832 15.524 -16.395 1.00 33.94 292 ASP A C 1
ATOM 2248 O O . ASP A 1 292 ? 22.635 16.376 -16.002 1.00 33.94 292 ASP A O 1
ATOM 2252 N N . PRO A 1 293 ? 21.326 15.598 -17.640 1.00 30.27 293 PRO A N 1
ATOM 2253 C CA . PRO A 1 293 ? 21.459 16.812 -18.430 1.00 30.27 293 PRO A CA 1
ATOM 2254 C C . PRO A 1 293 ? 20.508 17.894 -17.886 1.00 30.27 293 PRO A C 1
ATOM 2256 O O . PRO A 1 293 ? 19.358 17.624 -17.544 1.00 30.27 293 PRO A O 1
ATOM 2259 N N . ALA A 1 294 ? 21.043 19.112 -17.791 1.00 30.00 294 ALA A N 1
ATOM 2260 C CA . ALA A 1 294 ? 20.490 20.292 -17.128 1.00 30.00 294 ALA A CA 1
ATOM 2261 C C . ALA A 1 294 ? 19.041 20.682 -17.522 1.00 30.00 294 ALA A C 1
ATOM 2263 O O . ALA A 1 294 ? 18.598 20.394 -18.638 1.00 30.00 294 ALA A O 1
ATOM 2264 N N . PRO A 1 295 ? 18.316 21.403 -16.641 1.00 37.09 295 PRO A N 1
ATOM 2265 C CA . PRO A 1 295 ? 16.931 21.793 -16.851 1.00 37.09 295 PRO A CA 1
ATOM 2266 C C . PRO A 1 295 ? 16.864 23.188 -17.477 1.00 37.09 295 PRO A C 1
ATOM 2268 O O . PRO A 1 295 ? 16.720 24.145 -16.744 1.00 37.09 295 PRO A O 1
ATOM 2271 N N . ASP A 1 296 ? 16.992 23.330 -18.796 1.00 36.44 296 ASP A N 1
ATOM 2272 C CA . ASP A 1 296 ? 16.626 24.580 -19.493 1.00 36.44 296 ASP A CA 1
ATOM 2273 C C . ASP A 1 296 ? 16.571 24.354 -21.012 1.00 36.44 296 ASP A C 1
ATOM 2275 O O . ASP A 1 296 ? 17.572 24.502 -21.709 1.00 36.44 296 ASP A O 1
ATOM 2279 N N . ALA A 1 297 ? 15.397 23.970 -21.529 1.00 31.12 297 ALA A N 1
ATOM 2280 C CA . ALA A 1 297 ? 14.986 24.184 -22.925 1.00 31.12 297 ALA A CA 1
ATOM 2281 C C . ALA A 1 297 ? 13.538 23.702 -23.143 1.00 31.12 297 ALA A C 1
ATOM 2283 O O . ALA A 1 297 ? 13.310 22.624 -23.687 1.00 31.12 297 ALA A O 1
ATOM 2284 N N . TRP A 1 298 ? 12.545 24.506 -22.759 1.00 30.44 298 TRP A N 1
ATOM 2285 C CA . TRP A 1 298 ? 11.187 24.369 -23.300 1.00 30.44 298 TRP A CA 1
ATOM 2286 C C . TRP A 1 298 ? 10.680 25.742 -23.764 1.00 30.44 298 TRP A C 1
ATOM 2288 O O . TRP A 1 298 ? 10.695 26.686 -22.974 1.00 30.44 298 TRP A O 1
ATOM 2298 N N . PRO A 1 299 ? 10.250 25.897 -25.031 1.00 30.58 299 PRO A N 1
ATOM 2299 C CA . PRO A 1 299 ? 9.645 27.135 -25.502 1.00 30.58 299 PRO A CA 1
ATOM 2300 C C . PRO A 1 299 ? 8.222 27.264 -24.940 1.00 30.58 299 PRO A C 1
ATOM 2302 O O . PRO A 1 299 ? 7.441 26.312 -24.973 1.00 30.58 299 PRO A O 1
ATOM 2305 N N . GLY A 1 300 ? 7.895 28.448 -24.416 1.00 35.34 300 GLY A N 1
ATOM 2306 C CA . GLY A 1 300 ? 6.589 28.751 -23.835 1.00 35.34 300 GLY A CA 1
ATOM 2307 C C . GLY A 1 300 ? 5.458 28.574 -24.847 1.00 35.34 300 GLY A C 1
ATOM 2308 O O . GLY A 1 300 ? 5.461 29.211 -25.900 1.00 35.34 300 GLY A O 1
ATOM 2309 N N . MET A 1 301 ? 4.486 27.722 -24.514 1.00 27.75 301 MET A N 1
ATOM 2310 C CA . MET A 1 301 ? 3.226 27.632 -25.247 1.00 27.75 301 MET A CA 1
ATOM 2311 C C . MET A 1 301 ? 2.144 28.465 -24.557 1.00 27.75 301 MET A C 1
ATOM 2313 O O . MET A 1 301 ? 1.904 28.357 -23.354 1.00 27.75 301 MET A O 1
ATOM 2317 N N . ASP A 1 302 ? 1.527 29.300 -25.384 1.00 30.72 302 ASP A N 1
ATOM 2318 C CA . ASP A 1 302 ? 0.416 30.215 -25.151 1.00 30.72 302 ASP A CA 1
ATOM 2319 C C . ASP A 1 302 ? -0.782 29.555 -24.435 1.00 30.72 302 ASP A C 1
ATOM 2321 O O . ASP A 1 302 ? -1.311 28.536 -24.881 1.00 30.72 302 ASP A O 1
ATOM 2325 N N . GLN A 1 303 ? -1.214 30.156 -23.320 1.00 34.53 303 GLN A N 1
ATOM 2326 C CA . GLN A 1 303 ? -2.372 29.734 -22.518 1.00 34.53 303 GLN A CA 1
ATOM 2327 C C . GLN A 1 303 ? -3.655 30.524 -22.834 1.00 34.53 303 GLN A C 1
ATOM 2329 O O . GLN A 1 303 ? -4.583 30.547 -22.025 1.00 34.53 303 GLN A O 1
ATOM 2334 N N . 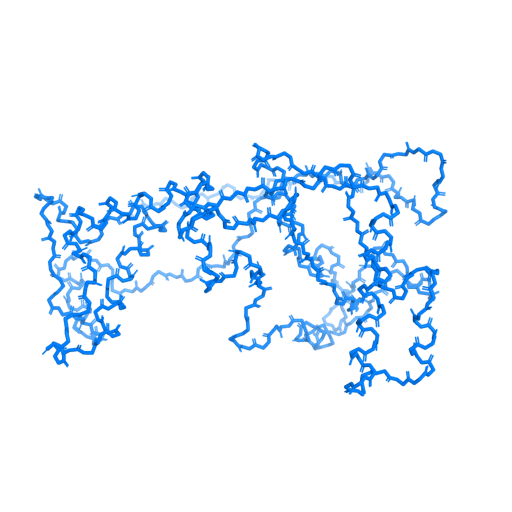THR A 1 304 ? -3.761 31.174 -23.993 1.00 36.59 304 THR A N 1
ATOM 2335 C CA . THR A 1 304 ? -4.990 31.876 -24.387 1.00 36.59 304 THR A CA 1
ATOM 2336 C C . THR A 1 304 ? -5.856 31.042 -25.331 1.00 36.59 304 THR A C 1
ATOM 2338 O O . THR A 1 304 ? -5.977 31.300 -26.521 1.00 36.59 304 THR A O 1
ATOM 2341 N N . ALA A 1 305 ? -6.543 30.039 -24.779 1.00 28.55 305 ALA A N 1
ATOM 2342 C CA . ALA A 1 305 ? -7.665 29.406 -25.469 1.00 28.55 305 ALA A CA 1
ATOM 2343 C C . ALA A 1 305 ? -8.794 29.053 -24.491 1.00 28.55 305 ALA A C 1
ATOM 2345 O O . ALA A 1 305 ? -8.715 28.078 -23.748 1.00 28.55 305 ALA A O 1
ATOM 2346 N N . GLY A 1 306 ? -9.877 29.838 -24.543 1.00 30.33 306 GLY A N 1
ATOM 2347 C CA . GLY A 1 306 ? -11.213 29.346 -24.198 1.00 30.33 306 GLY A CA 1
ATOM 2348 C C . GLY A 1 306 ? -11.822 29.801 -22.873 1.00 30.33 306 GLY A C 1
ATOM 2349 O O . GLY A 1 306 ? -12.426 28.991 -22.177 1.00 30.33 306 GLY A O 1
ATOM 2350 N N . ALA A 1 307 ? -11.767 31.095 -22.551 1.00 34.56 307 ALA A N 1
ATOM 2351 C CA . ALA A 1 307 ? -12.771 31.696 -21.676 1.00 34.56 307 ALA A CA 1
ATOM 2352 C C . ALA A 1 307 ? -14.127 31.727 -22.408 1.00 34.56 307 ALA A C 1
ATOM 2354 O O . ALA A 1 307 ? -14.438 32.670 -23.126 1.00 34.56 307 ALA A O 1
ATOM 2355 N N . SER A 1 308 ? -14.935 30.681 -22.246 1.00 32.75 308 SER A N 1
ATOM 2356 C CA . SER A 1 308 ? -16.374 30.749 -22.518 1.00 32.75 308 SER A CA 1
ATOM 2357 C C . SER A 1 308 ? -17.113 29.883 -21.501 1.00 32.75 308 SER A C 1
ATOM 2359 O O . SER A 1 308 ? -17.009 28.659 -21.494 1.00 32.75 308 SER A O 1
ATOM 2361 N N . ARG A 1 309 ? -17.790 30.559 -20.570 1.00 31.95 309 ARG A N 1
ATOM 2362 C CA . ARG A 1 309 ? -18.764 29.976 -19.644 1.00 31.95 309 ARG A CA 1
ATOM 2363 C C . ARG A 1 309 ? -20.083 29.784 -20.401 1.00 31.95 309 ARG A C 1
ATOM 2365 O O . ARG A 1 309 ? -20.499 30.733 -21.058 1.00 31.95 309 ARG A O 1
ATOM 2372 N N . PRO A 1 310 ? -20.770 28.641 -20.284 1.00 34.88 310 PRO A N 1
ATOM 2373 C CA . PRO A 1 310 ? -22.211 28.599 -20.463 1.00 34.88 310 PRO A CA 1
ATOM 2374 C C . PRO A 1 310 ? -22.876 28.906 -19.117 1.00 34.88 310 PRO A C 1
ATOM 2376 O O . PRO A 1 310 ? -22.635 28.213 -18.124 1.00 34.88 310 PRO A O 1
ATOM 2379 N N . ASP A 1 311 ? -23.672 29.969 -19.106 1.00 31.47 311 ASP A N 1
ATOM 2380 C CA . ASP A 1 311 ? -24.608 30.309 -18.040 1.00 31.47 311 ASP A CA 1
ATOM 2381 C C . ASP A 1 311 ? -25.704 29.232 -17.946 1.00 31.47 311 ASP A C 1
ATOM 2383 O O . ASP A 1 311 ? -26.217 28.766 -18.965 1.00 31.47 311 ASP A O 1
ATOM 2387 N N . TRP A 1 312 ? -26.041 28.826 -16.720 1.00 36.66 312 TRP A N 1
ATOM 2388 C CA . TRP A 1 312 ? -27.195 27.980 -16.418 1.00 36.66 312 TRP A CA 1
ATOM 2389 C C . TRP A 1 312 ? -28.276 28.857 -15.778 1.00 36.66 312 TRP A C 1
ATOM 2391 O O . TRP A 1 312 ? -28.151 29.210 -14.604 1.00 36.66 312 TRP A O 1
ATOM 2401 N N . GLU A 1 313 ? -29.309 29.190 -16.552 1.00 32.78 313 GLU A N 1
ATOM 2402 C CA . GLU A 1 313 ? -30.672 29.425 -16.046 1.00 32.78 313 GLU A CA 1
ATOM 2403 C C . GLU A 1 313 ? -31.521 28.175 -16.303 1.00 32.78 313 GLU A C 1
ATOM 2405 O O . GLU A 1 313 ? -31.366 27.569 -17.392 1.00 32.78 313 GLU A O 1
#